Protein AF-A0A535IQA8-F1 (afdb_monomer)

Sequence (361 aa):
MSMAPAPKNTSTVLVVDDDAVTRIMLRRSLELYGYQVIEADDGEQCLAIVDHQRPDLIVLDCVMPRMDGFTVVSRLRAEDDTRSVPILMLTSLQDVGYKVRGFELGADDFLNKPIDRVELVARVRSLLRLKDYNDELQQKNILLRQALSRYVVEEVANEILAQKHPNLYLNGQSSRVTVLYANIRGFCRLFASHDAQMVIRMLNSIYEKLVPIIFEHRGTFDKYIGDAVTAFFGAPVHYPDDSTRAVQTAVAMQGAFSQLKKEQASLAALGLGIGIFTGDAVVGYIGSEQAMDYTVLGWPADAAKALEASADAGQILIDPTTQTALGDAVRVRAREPLQLDGAQTTLQPFEVLGIHSNGKN

Foldseek 3Di:
DDDDQDPQDAFEEEEEALDPVVQVVLCVLVVVNNYHYDYDNHLVRVVVCCVVDNGQAYEYEQDHPPDGVLNSLLVLCVDPSRVLRAYEYEDCDPDPVVVVSSVVSPHPYYAYPVGDSVVSNVVVVVSSVVSVVVVVVVVVVVVVLVVVVVAFPNVVSCVVVVPPDPPPFPAWDWWWKKKKKKAKPPLVVDPVPDDPVVSVVVLVVLCVQLVVLCVVLPWTWFDDDPRMTIIMFCPPHHDLCRLVSRVVSVVSSQVSLVVVVVVDVVCVPMFMFMFMEIDIWTFGWDDDPVDITGDTDDDRHQRRVQQRVPGDGSWYKYFPVSCVSCDPQWDWDWDPWDDGPPDPDTTTIITTPDGHPPDPD

Mean predicted aligned error: 11.33 Å

pLDDT: mean 86.61, std 14.4, range [31.62, 98.69]

Structure (mmCIF, N/CA/C/O backbone):
data_AF-A0A535IQA8-F1
#
_entry.id   AF-A0A535IQA8-F1
#
loop_
_atom_site.group_PDB
_atom_site.id
_atom_site.type_symbol
_atom_site.label_atom_id
_atom_site.label_alt_id
_atom_site.label_comp_id
_atom_site.label_asym_id
_atom_site.label_entity_id
_atom_site.label_seq_id
_atom_site.pdbx_PDB_ins_code
_atom_site.Cartn_x
_atom_site.Cartn_y
_atom_site.Cartn_z
_atom_site.occupancy
_atom_site.B_iso_or_equiv
_atom_site.auth_seq_id
_atom_site.auth_comp_id
_atom_site.auth_asym_id
_atom_site.auth_atom_id
_atom_site.pdbx_PDB_model_num
ATOM 1 N N . MET A 1 1 ? -17.332 28.611 44.495 1.00 34.00 1 MET A N 1
ATOM 2 C CA . MET A 1 1 ? -16.367 28.267 43.428 1.00 34.00 1 MET A CA 1
ATOM 3 C C . MET A 1 1 ? -17.172 27.735 42.258 1.00 34.00 1 MET A C 1
ATOM 5 O O . MET A 1 1 ? -17.783 26.686 42.391 1.00 34.00 1 MET A O 1
ATOM 9 N N . SER A 1 2 ? -17.297 28.528 41.193 1.00 35.59 2 SER A N 1
ATOM 10 C CA . SER A 1 2 ? -18.103 28.188 40.016 1.00 35.59 2 SER A CA 1
ATOM 11 C C . SER A 1 2 ? -17.289 27.257 39.118 1.00 35.59 2 SER A C 1
ATOM 13 O O . SER A 1 2 ? -16.218 27.650 38.658 1.00 35.59 2 SER A O 1
ATOM 15 N N . MET A 1 3 ? -17.745 26.017 38.929 1.00 34.94 3 MET A N 1
ATOM 16 C CA . MET A 1 3 ? -17.166 25.113 37.935 1.00 34.94 3 MET A CA 1
ATOM 17 C C . MET A 1 3 ? -17.538 25.632 36.544 1.00 34.94 3 MET A C 1
ATOM 19 O O . MET A 1 3 ? -18.716 25.820 36.248 1.00 34.94 3 MET A O 1
ATOM 23 N N . ALA A 1 4 ? -16.531 25.886 35.708 1.00 34.19 4 ALA A N 1
ATOM 24 C CA . ALA A 1 4 ? -16.728 26.224 34.304 1.00 34.19 4 ALA A CA 1
ATOM 25 C C . ALA A 1 4 ? -17.575 25.140 33.598 1.00 34.19 4 ALA A C 1
ATOM 27 O O . ALA A 1 4 ? -17.446 23.961 33.944 1.00 34.19 4 ALA A O 1
ATOM 28 N N . PRO A 1 5 ? -18.434 25.504 32.625 1.00 37.91 5 PRO A N 1
ATOM 29 C CA . PRO A 1 5 ? -19.240 24.528 31.901 1.00 37.91 5 PRO A CA 1
ATOM 30 C C . PRO A 1 5 ? -18.325 23.563 31.136 1.00 37.91 5 PRO A C 1
ATOM 32 O O . PRO A 1 5 ? -17.455 23.989 30.376 1.00 37.91 5 PRO A O 1
ATOM 35 N N . ALA A 1 6 ? -18.506 22.261 31.368 1.00 43.47 6 ALA A N 1
ATOM 36 C CA . ALA A 1 6 ? -17.806 21.210 30.638 1.00 43.47 6 ALA A CA 1
ATOM 37 C C . ALA A 1 6 ? -18.165 21.273 29.137 1.00 43.47 6 ALA A C 1
ATOM 39 O O . ALA A 1 6 ? -19.289 21.664 28.803 1.00 43.47 6 ALA A O 1
ATOM 40 N N . PRO A 1 7 ? -17.243 20.910 28.224 1.00 42.16 7 PRO A N 1
ATOM 41 C CA . PRO A 1 7 ? -17.548 20.829 26.796 1.00 42.16 7 PRO A CA 1
ATOM 42 C C . PRO A 1 7 ? -18.766 19.921 26.566 1.00 42.16 7 PRO A C 1
ATOM 44 O O . PRO A 1 7 ? -18.930 18.919 27.260 1.00 42.16 7 PRO A O 1
ATOM 47 N N . LYS A 1 8 ? -19.635 20.277 25.610 1.00 45.97 8 LYS A N 1
ATOM 48 C CA . LYS A 1 8 ? -20.764 19.431 25.190 1.00 45.97 8 LYS A CA 1
ATOM 49 C C . LYS A 1 8 ? -20.208 18.125 24.606 1.00 45.97 8 LYS A C 1
ATOM 51 O O . LYS A 1 8 ? -19.846 18.096 23.435 1.00 45.97 8 LYS A O 1
ATOM 56 N N . ASN A 1 9 ? -20.120 17.074 25.418 1.00 57.78 9 ASN A N 1
ATOM 57 C CA . ASN A 1 9 ? -19.764 15.729 24.969 1.00 57.78 9 ASN A CA 1
ATOM 58 C C . ASN A 1 9 ? -20.916 15.168 24.129 1.00 57.78 9 ASN A C 1
ATOM 60 O O . ASN A 1 9 ? -21.927 14.767 24.682 1.00 57.78 9 ASN A O 1
ATOM 64 N N . THR A 1 10 ? -20.783 15.127 22.805 1.00 75.75 10 THR A N 1
ATOM 65 C CA . THR A 1 10 ? -21.797 14.541 21.906 1.00 75.75 10 THR A CA 1
ATOM 66 C C . THR A 1 10 ? -21.750 13.012 21.847 1.00 75.75 10 THR A C 1
ATOM 68 O O . THR A 1 10 ? -22.473 12.428 21.046 1.00 75.75 10 THR A O 1
ATOM 71 N N . SER A 1 11 ? -20.902 12.368 22.655 1.00 92.12 11 SER A N 1
ATOM 72 C CA . SER A 1 11 ? -20.753 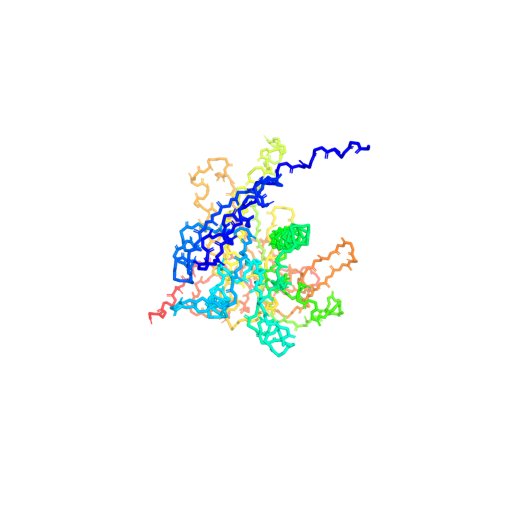10.913 22.670 1.00 92.12 11 SER A CA 1
ATOM 73 C C . SER A 1 11 ? -22.049 10.222 23.087 1.00 92.12 11 SER A C 1
ATOM 75 O O . SER A 1 11 ? -22.738 10.664 24.016 1.00 92.12 11 SER A O 1
ATOM 77 N N . THR A 1 12 ? -22.354 9.123 22.407 1.00 96.19 12 THR A N 1
ATOM 78 C CA . THR A 1 12 ? -23.550 8.313 22.634 1.00 96.19 12 THR A CA 1
ATOM 79 C C . THR A 1 12 ? -23.226 7.148 23.562 1.00 96.19 12 THR A C 1
ATOM 81 O O . THR A 1 12 ? -22.375 6.321 23.250 1.00 96.19 12 THR A O 1
ATOM 84 N N . VAL A 1 13 ? -23.913 7.060 24.697 1.00 97.69 13 VAL A N 1
ATOM 85 C CA . VAL A 1 13 ? -23.768 5.979 25.675 1.00 97.69 13 VAL A CA 1
ATOM 86 C C . VAL A 1 13 ? -25.008 5.091 25.634 1.00 97.69 13 VAL A C 1
ATOM 88 O O . VAL A 1 13 ? -26.122 5.568 25.843 1.00 97.69 13 VAL A O 1
ATOM 91 N N . LEU A 1 14 ? -24.824 3.795 25.392 1.00 98.31 14 LEU A N 1
ATOM 92 C CA . LEU A 1 14 ? -25.896 2.807 25.498 1.00 98.31 14 LEU A CA 1
ATOM 93 C C . LEU A 1 14 ? -25.956 2.282 26.934 1.00 98.31 14 LEU A C 1
ATOM 95 O O . LEU A 1 14 ? -24.984 1.717 27.425 1.00 98.31 14 LEU A O 1
ATOM 99 N N . VAL A 1 15 ? -27.083 2.476 27.609 1.00 98.25 15 VAL A N 1
ATOM 100 C CA . VAL A 1 15 ? -27.346 1.970 28.960 1.00 98.25 15 VAL A CA 1
ATOM 101 C C . VAL A 1 15 ? -28.229 0.732 28.869 1.00 98.25 15 VAL A C 1
ATOM 103 O O . VAL A 1 15 ? -29.322 0.794 28.310 1.00 98.25 15 VAL A O 1
ATOM 106 N N . VAL A 1 16 ? -27.772 -0.370 29.455 1.00 97.81 16 VAL A N 1
ATOM 107 C CA . VAL A 1 16 ? -28.426 -1.679 29.399 1.00 97.81 16 VAL A CA 1
ATOM 108 C C . VAL A 1 16 ? -28.576 -2.227 30.813 1.00 97.81 16 VAL A C 1
ATOM 110 O O . VAL A 1 16 ? -27.581 -2.487 31.485 1.00 97.81 16 VAL A O 1
ATOM 113 N N . ASP A 1 17 ? -29.811 -2.365 31.276 1.00 96.19 17 ASP A N 1
ATOM 114 C CA . ASP A 1 17 ? -30.163 -2.898 32.600 1.00 96.19 17 ASP A CA 1
ATOM 115 C C . ASP A 1 17 ? -31.644 -3.300 32.537 1.00 96.19 17 ASP A C 1
ATOM 117 O O . ASP A 1 17 ? -32.403 -2.595 31.878 1.00 96.19 17 ASP A O 1
ATOM 121 N N . ASP A 1 18 ? -32.097 -4.385 33.163 1.00 95.31 18 ASP A N 1
ATOM 122 C CA . ASP A 1 18 ? -33.507 -4.802 33.097 1.00 95.31 18 ASP A CA 1
ATOM 123 C C . ASP A 1 18 ? -34.414 -3.988 34.035 1.00 95.31 18 ASP A C 1
ATOM 125 O O . ASP A 1 18 ? -35.606 -3.796 33.753 1.00 95.31 18 ASP A O 1
ATOM 129 N N . ASP A 1 19 ? -33.844 -3.374 35.074 1.00 95.50 19 ASP A N 1
ATOM 130 C CA . ASP A 1 19 ? -34.555 -2.507 36.005 1.00 95.50 19 ASP A CA 1
ATOM 131 C C . ASP A 1 19 ? -34.731 -1.081 35.449 1.00 95.50 19 ASP A C 1
ATOM 133 O O . ASP A 1 19 ? -33.802 -0.274 35.328 1.00 95.50 19 ASP A O 1
ATOM 137 N N . ALA A 1 20 ? -35.985 -0.720 35.164 1.00 95.69 20 ALA A N 1
ATOM 138 C CA . ALA A 1 20 ? -36.330 0.586 34.601 1.00 95.69 20 ALA A CA 1
ATOM 139 C C . ALA A 1 20 ? -35.924 1.764 35.507 1.00 95.69 20 ALA A C 1
ATOM 141 O O . ALA A 1 20 ? -35.602 2.845 35.008 1.00 95.69 20 ALA A O 1
ATOM 142 N N . VAL A 1 21 ? -35.928 1.580 36.833 1.00 95.19 21 VAL A 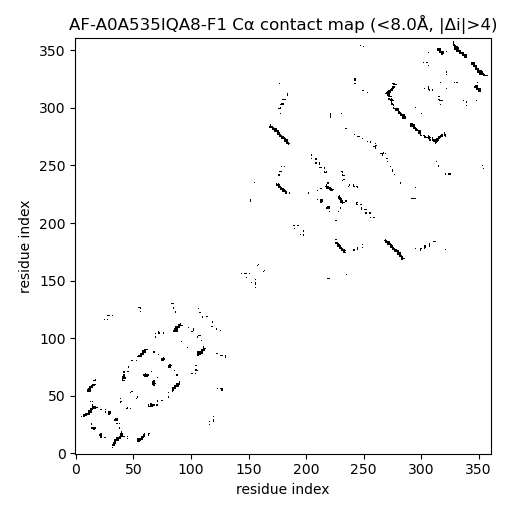N 1
ATOM 143 C CA . VAL A 1 21 ? -35.535 2.634 37.782 1.00 95.19 21 VAL A CA 1
ATOM 144 C C . VAL A 1 21 ? -34.037 2.915 37.670 1.00 95.19 21 VAL A C 1
ATOM 146 O O . VAL A 1 21 ? -33.632 4.083 37.606 1.00 95.19 21 VAL A O 1
ATOM 149 N N . THR A 1 22 ? -33.223 1.864 37.584 1.00 93.75 22 THR A N 1
ATOM 150 C CA . THR A 1 22 ? -31.776 1.950 37.378 1.00 93.75 22 THR A CA 1
ATOM 151 C C . THR A 1 22 ? -31.447 2.593 36.035 1.00 93.75 22 THR A C 1
ATOM 153 O O . THR A 1 22 ? -30.684 3.564 36.024 1.00 93.75 22 THR A O 1
ATOM 156 N N . ARG A 1 23 ? -32.091 2.179 34.931 1.00 96.38 23 ARG A N 1
ATOM 157 C CA . ARG A 1 23 ? -31.920 2.830 33.614 1.00 96.38 23 ARG A CA 1
ATOM 158 C C . ARG A 1 23 ? -32.210 4.331 33.658 1.00 96.38 23 ARG A C 1
ATOM 160 O O . ARG A 1 23 ? -31.354 5.129 33.283 1.00 96.38 23 ARG A O 1
ATOM 167 N N . ILE A 1 24 ? -33.348 4.737 34.235 1.00 96.38 24 ILE A N 1
ATOM 168 C CA . ILE A 1 24 ? -33.719 6.158 34.368 1.00 96.38 24 ILE A CA 1
ATOM 169 C C . ILE A 1 24 ? -32.678 6.936 35.188 1.00 96.38 24 ILE A C 1
ATOM 171 O O . ILE A 1 24 ? -32.367 8.088 34.869 1.00 96.38 24 ILE A O 1
ATOM 175 N N . MET A 1 25 ? -32.154 6.339 36.261 1.00 95.44 25 MET A N 1
ATOM 176 C CA . MET A 1 25 ? -31.132 6.959 37.105 1.00 95.44 25 MET A CA 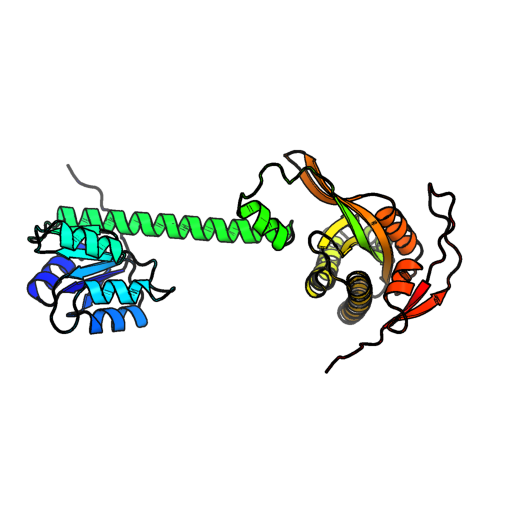1
ATOM 177 C C . MET A 1 25 ? -29.808 7.137 36.351 1.00 95.44 25 MET A C 1
ATOM 179 O O . MET A 1 25 ? -29.248 8.238 36.374 1.00 95.44 25 MET A O 1
ATOM 183 N N . LEU A 1 26 ? -29.338 6.093 35.663 1.00 96.88 26 LEU A N 1
ATOM 184 C CA . LEU A 1 26 ? -28.129 6.113 34.837 1.00 96.88 26 LEU A CA 1
ATOM 185 C C . LEU A 1 26 ? -28.248 7.146 33.717 1.00 96.88 26 LEU A C 1
ATOM 187 O O . LEU A 1 26 ? -27.402 8.035 33.614 1.00 96.88 26 LEU A O 1
ATOM 191 N N . ARG A 1 27 ? -29.346 7.100 32.953 1.00 97.12 27 ARG A N 1
ATOM 192 C CA . ARG A 1 27 ? -29.632 8.044 31.872 1.00 97.12 27 ARG A CA 1
ATOM 193 C C . ARG A 1 27 ? -29.585 9.484 32.355 1.00 97.12 27 ARG A C 1
ATOM 195 O O . ARG A 1 27 ? -28.803 10.272 31.834 1.00 97.12 27 ARG A O 1
ATOM 202 N N . ARG A 1 28 ? -30.354 9.827 33.396 1.00 95.62 28 ARG A N 1
ATOM 203 C CA . ARG A 1 28 ? -30.360 11.195 33.950 1.00 95.62 28 ARG A CA 1
ATOM 204 C C . ARG A 1 28 ? -28.973 11.622 34.421 1.00 95.62 28 ARG A C 1
ATOM 206 O O . ARG A 1 28 ? -28.604 12.779 34.252 1.00 95.62 28 ARG A O 1
ATOM 213 N N . SER A 1 29 ? -28.216 10.707 35.026 1.00 94.25 29 SER A N 1
ATOM 214 C CA . SER A 1 29 ? -26.867 11.002 35.511 1.00 94.25 29 SER A CA 1
ATOM 215 C C . SER A 1 29 ? -25.908 11.306 34.365 1.00 94.25 29 SER A C 1
ATOM 217 O O . SER A 1 29 ? -25.100 12.212 34.503 1.00 94.25 29 SER A O 1
ATOM 219 N N . LEU A 1 30 ? -26.013 10.604 33.237 1.00 95.75 30 LEU A N 1
ATOM 220 C CA . LEU A 1 30 ? -25.164 10.811 32.063 1.00 95.75 30 LEU A CA 1
ATOM 221 C C . LEU A 1 30 ? -25.595 12.039 31.241 1.00 95.75 30 LEU A C 1
ATOM 223 O O . LEU A 1 30 ? -24.752 12.868 30.898 1.00 95.75 30 LEU A O 1
ATOM 227 N N . GLU A 1 31 ? -26.897 12.221 31.004 1.00 95.19 31 GLU A N 1
ATOM 228 C CA . GLU A 1 31 ? -27.453 13.378 30.281 1.00 95.19 31 GLU A CA 1
ATOM 229 C C . GLU A 1 31 ? -27.084 14.713 30.951 1.00 95.19 31 GLU A C 1
ATOM 231 O O . GLU A 1 31 ? -26.788 15.693 30.268 1.00 95.19 31 GLU A O 1
ATOM 236 N N . LEU A 1 32 ? -27.028 14.759 32.291 1.00 92.75 32 LEU A N 1
ATOM 237 C CA . LEU A 1 32 ? -26.591 15.946 33.043 1.00 92.75 32 LEU A CA 1
ATOM 238 C C . LEU A 1 32 ? -25.153 16.382 32.717 1.00 92.75 32 LEU A C 1
ATOM 240 O O . LEU A 1 32 ? -24.822 17.555 32.884 1.00 92.75 32 LEU A O 1
ATOM 244 N N . TYR A 1 33 ? -24.309 15.462 32.247 1.00 90.69 33 TYR A N 1
ATOM 245 C CA . TYR A 1 33 ? -22.939 15.740 31.804 1.00 90.69 33 TYR A CA 1
ATOM 246 C C . TYR A 1 33 ? -22.816 15.856 30.277 1.00 90.69 33 TYR A C 1
ATOM 248 O O . TYR A 1 33 ? -21.704 15.940 29.758 1.00 90.69 33 TYR A O 1
ATOM 256 N N . GLY A 1 34 ? -23.947 15.919 29.569 1.00 91.50 34 GLY A N 1
ATOM 257 C CA . GLY A 1 34 ? -24.026 16.237 28.146 1.00 91.50 34 GLY A CA 1
ATOM 258 C C . GLY A 1 34 ? -24.069 15.038 27.204 1.00 91.50 34 GLY A C 1
ATOM 259 O O . GLY A 1 34 ? -24.282 15.265 26.019 1.00 91.50 34 GLY A O 1
ATOM 260 N N . TYR A 1 35 ? -23.918 13.808 27.705 1.00 95.25 35 TYR A N 1
ATOM 261 C CA . TYR A 1 35 ? -23.946 12.601 26.876 1.00 95.25 35 TYR A CA 1
ATOM 262 C C . TYR A 1 35 ? -25.326 12.365 26.253 1.00 95.25 35 TYR A C 1
ATOM 264 O O . TYR A 1 35 ? -26.354 12.593 26.896 1.00 95.25 35 TYR A O 1
ATOM 272 N N . GLN A 1 36 ? -25.347 11.845 25.024 1.00 96.06 36 GLN A N 1
ATOM 273 C CA . GLN A 1 36 ? -26.559 11.265 24.446 1.00 96.06 36 GLN A CA 1
ATOM 274 C C . GLN A 1 36 ? -26.724 9.852 24.996 1.00 96.06 36 GLN A C 1
ATOM 276 O O . GLN A 1 36 ? -25.749 9.110 25.057 1.00 96.06 36 GLN A O 1
ATOM 281 N N . VAL A 1 37 ? -27.930 9.478 25.416 1.00 96.69 37 VAL A N 1
ATOM 282 C CA . VAL A 1 37 ? -28.170 8.161 26.013 1.00 96.69 37 VAL A CA 1
ATOM 283 C C . VAL A 1 37 ? -29.210 7.403 25.208 1.00 96.69 37 VAL A C 1
ATOM 285 O O . VAL A 1 37 ? -30.287 7.926 24.923 1.00 96.69 37 VAL A O 1
ATOM 288 N N . ILE A 1 38 ? -28.879 6.161 24.879 1.00 97.12 38 ILE A N 1
ATOM 289 C CA . ILE A 1 38 ? -29.806 5.165 24.343 1.00 97.12 38 ILE A CA 1
ATOM 290 C C . ILE A 1 38 ? -30.019 4.127 25.444 1.00 97.12 38 ILE A C 1
ATOM 292 O O . ILE A 1 38 ? -29.099 3.845 26.208 1.00 97.12 38 ILE A O 1
ATOM 296 N N . GLU A 1 39 ? -31.223 3.580 25.559 1.00 97.81 39 GLU A N 1
ATOM 297 C CA . GLU A 1 39 ? -31.568 2.598 26.589 1.00 97.81 39 GLU A CA 1
ATOM 298 C C . GLU A 1 39 ? -31.934 1.256 25.943 1.00 97.81 39 GLU A C 1
ATOM 300 O O . GLU A 1 39 ? -32.619 1.225 24.919 1.00 97.81 39 GLU A O 1
ATOM 305 N N . ALA A 1 40 ? -31.514 0.159 26.571 1.00 97.06 40 ALA A N 1
ATOM 306 C CA . ALA A 1 40 ? -31.965 -1.198 26.286 1.00 97.06 40 ALA A CA 1
ATOM 307 C C . ALA A 1 40 ? -32.363 -1.895 27.593 1.00 97.06 40 ALA A C 1
ATOM 309 O O . ALA A 1 40 ? -31.724 -1.681 28.623 1.00 97.06 40 ALA A O 1
ATOM 310 N N . ASP A 1 41 ? -33.417 -2.705 27.571 1.00 95.81 41 ASP A N 1
ATOM 311 C CA . ASP A 1 41 ? -33.920 -3.424 28.744 1.00 95.81 41 ASP A CA 1
ATOM 312 C C . ASP A 1 41 ? -33.362 -4.846 28.898 1.00 95.81 41 ASP A C 1
ATOM 314 O O . ASP A 1 41 ? -33.602 -5.485 29.918 1.00 95.81 41 ASP A O 1
ATOM 318 N N . ASP A 1 42 ? -32.593 -5.333 27.923 1.00 95.81 42 ASP A N 1
ATOM 319 C CA . ASP A 1 42 ? -31.878 -6.602 28.002 1.00 95.81 42 ASP A CA 1
ATOM 320 C C . ASP A 1 42 ? -30.705 -6.694 27.006 1.00 95.81 42 ASP A C 1
ATOM 322 O O . ASP A 1 42 ? -30.408 -5.770 26.237 1.00 95.81 42 ASP A O 1
ATOM 326 N N . GLY A 1 43 ? -30.037 -7.852 27.004 1.00 94.88 43 GLY A N 1
ATOM 327 C CA . GLY A 1 43 ? -28.946 -8.145 26.081 1.00 94.88 43 GLY A CA 1
ATOM 328 C C . GLY A 1 43 ? -29.347 -8.324 24.609 1.00 94.88 43 GLY A C 1
ATOM 329 O O . GLY A 1 43 ? -28.546 -8.001 23.734 1.00 94.88 43 GLY A O 1
ATOM 330 N N . GLU A 1 44 ? -30.556 -8.798 24.297 1.00 96.06 44 GLU A N 1
ATOM 331 C CA . GLU A 1 44 ? -31.006 -8.982 22.906 1.00 96.06 44 GLU A CA 1
ATOM 332 C C . GLU A 1 44 ? -31.268 -7.634 22.228 1.00 96.06 44 GLU A C 1
ATOM 334 O O . GLU A 1 44 ? -30.795 -7.387 21.117 1.00 96.06 44 GLU A O 1
ATOM 339 N N . GLN A 1 45 ? -31.957 -6.732 22.92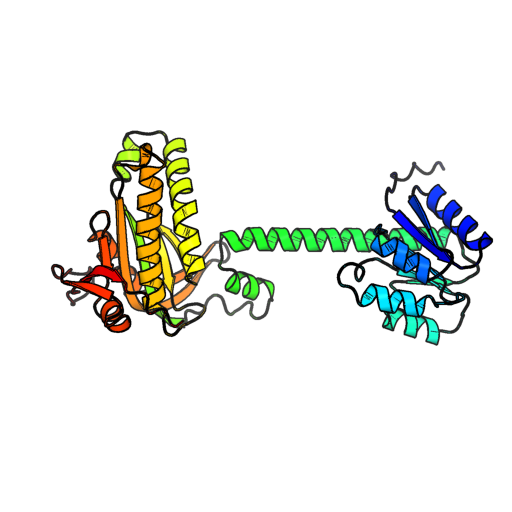5 1.00 96.06 45 GLN A N 1
ATOM 340 C CA . GLN A 1 45 ? -32.199 -5.365 22.500 1.00 96.06 45 GLN A CA 1
ATOM 341 C C . GLN A 1 45 ? -30.893 -4.571 22.424 1.00 96.06 45 GLN A C 1
ATOM 343 O O . GLN A 1 45 ? -30.721 -3.796 21.486 1.00 96.06 45 GLN A O 1
ATOM 348 N N . CYS A 1 46 ? -29.960 -4.780 23.362 1.00 96.56 46 CYS A N 1
ATOM 349 C CA . CYS A 1 46 ? -28.626 -4.182 23.297 1.00 96.56 46 CYS A CA 1
ATOM 350 C C . CYS A 1 46 ? -27.930 -4.512 21.970 1.00 96.56 46 CYS A C 1
ATOM 352 O O . CYS A 1 46 ? -27.538 -3.601 21.242 1.00 96.56 46 CYS A O 1
ATOM 354 N N . LEU A 1 47 ? -27.837 -5.799 21.622 1.00 95.69 47 LEU A N 1
ATOM 355 C CA . LEU A 1 47 ? -27.206 -6.235 20.373 1.00 95.69 47 LEU A CA 1
ATOM 356 C C . LEU A 1 47 ? -27.949 -5.691 19.147 1.00 95.69 47 LEU A C 1
ATOM 358 O O . LEU A 1 47 ? -27.320 -5.141 18.248 1.00 95.69 47 LEU A O 1
ATOM 362 N N . ALA A 1 48 ? -29.285 -5.742 19.154 1.00 95.44 48 ALA A N 1
ATOM 363 C CA . ALA A 1 48 ? -30.092 -5.193 18.068 1.00 95.44 48 ALA A CA 1
ATOM 364 C C . ALA A 1 48 ? -29.864 -3.684 17.867 1.00 95.44 48 ALA A C 1
ATOM 366 O O . ALA A 1 48 ? -29.842 -3.215 16.731 1.00 95.44 48 ALA A O 1
ATOM 367 N N . ILE A 1 49 ? -29.685 -2.912 18.943 1.00 95.69 49 ILE A N 1
ATOM 368 C CA . ILE A 1 49 ? -29.364 -1.482 18.855 1.00 95.69 49 ILE A CA 1
ATOM 369 C C . ILE A 1 49 ? -27.967 -1.282 18.276 1.00 95.69 49 ILE A C 1
ATOM 371 O O . ILE A 1 49 ? -27.825 -0.483 17.354 1.00 95.69 49 ILE A O 1
ATOM 375 N N . VAL A 1 50 ? -26.960 -2.004 18.777 1.00 95.25 50 VAL A N 1
ATOM 376 C CA . VAL A 1 50 ? -25.568 -1.869 18.320 1.00 95.25 50 VAL A CA 1
ATOM 377 C C . VAL A 1 50 ? -25.431 -2.166 16.821 1.00 95.25 50 VAL A C 1
ATOM 379 O O . VAL A 1 50 ? -24.685 -1.463 16.136 1.00 95.25 50 VAL A O 1
ATOM 382 N N . ASP A 1 51 ? -26.205 -3.121 16.297 1.00 91.75 51 ASP A N 1
ATOM 383 C CA . ASP A 1 51 ? -26.243 -3.449 14.865 1.00 91.75 51 ASP A CA 1
ATOM 384 C C . ASP A 1 51 ? -26.748 -2.287 13.988 1.00 91.75 51 ASP A C 1
ATOM 386 O O . ASP A 1 51 ? -26.326 -2.142 12.840 1.00 91.75 51 ASP A O 1
ATOM 390 N N . HIS A 1 52 ? -27.642 -1.439 14.509 1.00 89.88 52 HIS A N 1
ATOM 391 C CA . HIS A 1 52 ? -28.234 -0.323 13.757 1.00 89.88 52 HIS A CA 1
ATOM 392 C C . HIS A 1 52 ? -27.548 1.019 14.031 1.00 89.88 52 HIS A C 1
ATOM 394 O O . HIS A 1 52 ? -27.471 1.877 13.149 1.00 89.88 52 HIS A O 1
ATOM 400 N N . GLN A 1 53 ? -27.077 1.226 15.257 1.00 88.81 53 GLN A N 1
ATOM 401 C CA . GLN A 1 53 ? -26.463 2.461 15.716 1.00 88.81 53 GLN A CA 1
ATOM 402 C C . GLN A 1 53 ? -25.323 2.137 16.677 1.00 88.81 53 GLN A C 1
ATOM 404 O O . GLN A 1 53 ? -25.547 1.634 17.776 1.00 88.81 53 GLN A O 1
ATOM 409 N N . ARG A 1 54 ? -24.095 2.500 16.296 1.00 88.62 54 ARG A N 1
ATOM 410 C CA . ARG A 1 54 ? -22.921 2.261 17.140 1.00 88.62 54 ARG A CA 1
ATOM 411 C C . ARG A 1 54 ? -22.845 3.288 18.275 1.00 88.62 54 ARG A C 1
ATOM 413 O O . ARG A 1 54 ? -22.724 4.480 17.983 1.00 88.62 54 ARG A O 1
ATOM 420 N N . PRO A 1 55 ? -22.896 2.861 19.548 1.00 95.06 55 PRO A N 1
ATOM 421 C CA . PRO A 1 55 ? -22.599 3.741 20.666 1.00 95.06 55 PRO A CA 1
ATOM 422 C C . PRO A 1 55 ? -21.083 3.935 20.816 1.00 95.06 55 PRO A C 1
ATOM 424 O O . PRO A 1 55 ? -20.282 3.094 20.411 1.00 95.06 55 PRO A O 1
ATOM 427 N N . ASP A 1 56 ? -20.689 5.029 21.460 1.00 95.56 56 ASP A N 1
ATOM 428 C CA . ASP A 1 56 ? -19.296 5.300 21.824 1.00 95.56 56 ASP A CA 1
ATOM 429 C C . ASP A 1 56 ? -18.866 4.560 23.095 1.00 95.56 56 ASP A C 1
ATOM 431 O O . ASP A 1 56 ? -17.672 4.399 23.330 1.00 95.56 56 ASP A O 1
ATOM 435 N N . LEU A 1 57 ? -19.823 4.141 23.929 1.00 97.50 57 LEU A N 1
ATOM 436 C CA . LEU A 1 57 ? -19.604 3.349 25.139 1.00 97.50 57 LEU A CA 1
ATOM 437 C C . LEU A 1 57 ? -20.890 2.613 25.526 1.00 97.50 57 LEU A C 1
ATOM 439 O O . LEU A 1 57 ? -21.989 3.144 25.355 1.00 97.50 57 LEU A O 1
ATOM 443 N N . ILE A 1 58 ? -20.756 1.421 26.104 1.00 98.31 58 ILE A N 1
ATOM 444 C CA . ILE A 1 58 ? -21.875 0.646 26.646 1.00 98.31 58 ILE A CA 1
ATOM 445 C C . ILE A 1 58 ? -21.724 0.546 28.167 1.00 98.31 58 ILE A C 1
ATOM 447 O O . ILE A 1 58 ? -20.681 0.136 28.668 1.00 98.31 58 ILE A O 1
ATOM 451 N N . VAL A 1 59 ? -22.763 0.926 28.906 1.00 98.12 59 VAL A N 1
ATOM 452 C CA . VAL A 1 59 ? -22.912 0.656 30.340 1.00 98.12 59 VAL A CA 1
ATOM 453 C C . VAL A 1 59 ? -23.883 -0.510 30.479 1.00 98.12 59 VAL A C 1
ATOM 455 O O . VAL A 1 59 ? -25.039 -0.376 30.092 1.00 98.12 59 VAL A O 1
ATOM 458 N N . LEU A 1 60 ? -23.423 -1.643 31.002 1.00 97.12 60 LEU A N 1
ATOM 459 C CA . LEU A 1 60 ? -24.117 -2.926 30.875 1.00 97.12 60 LEU A CA 1
ATOM 460 C C . LEU A 1 60 ? -24.254 -3.635 32.218 1.00 97.12 60 LEU A C 1
ATOM 462 O O . LEU A 1 60 ? -23.251 -3.884 32.882 1.00 97.12 60 LEU A O 1
ATOM 466 N N . ASP A 1 61 ? -25.467 -4.007 32.611 1.00 94.81 61 ASP A N 1
ATOM 467 C CA . ASP A 1 61 ? -25.664 -4.842 33.791 1.00 94.81 61 ASP A CA 1
ATOM 468 C C . ASP A 1 61 ? -25.137 -6.266 33.587 1.00 94.81 61 ASP A C 1
ATOM 470 O O . ASP A 1 61 ? -25.334 -6.897 32.547 1.00 94.81 61 ASP A O 1
ATOM 474 N N . CYS A 1 62 ? -24.460 -6.793 34.607 1.00 90.44 62 CYS A N 1
ATOM 475 C CA . CYS A 1 62 ? -23.946 -8.157 34.600 1.00 90.44 62 CYS A CA 1
ATOM 476 C C . CYS A 1 62 ? -25.076 -9.191 34.575 1.00 90.44 62 CYS A C 1
ATOM 478 O O . CYS A 1 62 ? -24.940 -10.226 33.923 1.00 90.44 62 CYS A O 1
ATOM 480 N N . VAL A 1 63 ? -26.150 -8.949 35.330 1.00 88.44 63 VAL A N 1
ATOM 481 C CA . VAL A 1 63 ? -27.203 -9.936 35.594 1.00 88.44 63 VAL A CA 1
ATOM 482 C C . VAL A 1 63 ? -28.515 -9.412 35.043 1.00 88.44 63 VAL A C 1
ATOM 484 O O . VAL A 1 63 ? -29.104 -8.523 35.633 1.00 88.44 63 VAL A O 1
ATOM 487 N N . MET A 1 64 ? -28.981 -10.001 33.946 1.00 91.19 64 MET A N 1
ATOM 488 C CA . MET A 1 64 ? -30.257 -9.653 33.321 1.00 91.19 64 MET A CA 1
ATOM 489 C C . MET A 1 64 ? -31.014 -10.928 32.913 1.00 91.19 64 MET A C 1
ATOM 491 O O . MET A 1 64 ? -30.384 -11.962 32.655 1.00 91.19 64 MET A O 1
ATOM 495 N N . PRO A 1 65 ? -32.357 -10.893 32.834 1.00 83.75 65 PRO A N 1
ATOM 496 C CA . PRO A 1 65 ? -33.159 -11.968 32.259 1.00 83.75 65 PRO A CA 1
ATOM 497 C C . PRO A 1 65 ? -32.839 -12.195 30.776 1.00 83.75 65 PRO A C 1
ATOM 499 O O . PRO A 1 65 ? -32.406 -11.284 30.077 1.00 83.75 65 PRO A O 1
ATOM 502 N N . ARG A 1 66 ? -33.139 -13.402 30.274 1.00 87.94 66 ARG A N 1
ATOM 503 C CA . ARG A 1 66 ? -32.925 -13.860 28.880 1.00 87.94 66 ARG A CA 1
ATOM 504 C C . ARG A 1 66 ? -31.453 -13.975 28.466 1.00 87.94 66 ARG A C 1
ATOM 506 O O . ARG A 1 66 ? -31.026 -15.068 28.103 1.00 87.94 66 ARG A O 1
ATOM 513 N N . MET A 1 67 ? -30.687 -12.891 28.554 1.00 91.06 67 MET A N 1
ATOM 514 C CA . MET A 1 67 ? -29.271 -12.835 28.194 1.00 91.06 67 MET A CA 1
ATOM 515 C C . MET A 1 67 ? -28.496 -12.002 29.213 1.00 91.06 67 MET A C 1
ATOM 517 O O . MET A 1 67 ? -28.774 -10.819 29.387 1.00 91.06 67 MET A O 1
ATOM 521 N N . ASP A 1 68 ? -27.503 -12.620 29.854 1.00 90.81 68 ASP A N 1
ATOM 522 C CA . ASP A 1 68 ? -26.635 -11.929 30.806 1.00 90.81 68 ASP A CA 1
ATOM 523 C C . ASP A 1 68 ? -25.615 -11.009 30.111 1.00 90.81 68 ASP A C 1
ATOM 525 O O . ASP A 1 68 ? -25.284 -11.171 28.929 1.00 90.81 68 ASP A O 1
ATOM 529 N N . GLY A 1 69 ? -25.089 -10.035 30.858 1.00 91.19 69 GLY A N 1
ATOM 530 C CA . GLY A 1 69 ? -24.136 -9.067 30.317 1.00 91.19 69 GLY A CA 1
ATOM 531 C C . GLY A 1 69 ? -22.839 -9.716 29.829 1.00 91.19 69 GLY A C 1
ATOM 532 O O . GLY A 1 69 ? -22.265 -9.284 28.836 1.00 91.19 69 GLY A O 1
ATOM 533 N N . PHE A 1 70 ? -22.391 -10.809 30.453 1.00 92.44 70 PHE A N 1
ATOM 534 C CA . PHE A 1 70 ? -21.185 -11.529 30.022 1.00 92.44 70 PHE A CA 1
ATOM 535 C C . PHE A 1 70 ? -21.332 -12.129 28.614 1.00 92.44 70 PHE A C 1
ATOM 537 O O . PHE A 1 70 ? -20.388 -12.106 27.816 1.00 92.44 70 PHE A O 1
ATOM 544 N N . THR A 1 71 ? -22.521 -12.634 28.287 1.00 94.56 71 THR A N 1
ATOM 545 C CA . THR A 1 71 ? -22.864 -13.150 26.959 1.00 94.56 71 THR A CA 1
ATOM 546 C C . THR A 1 71 ? -22.877 -12.026 25.926 1.00 94.56 71 THR A C 1
ATOM 548 O O . THR A 1 71 ? -22.345 -12.205 24.829 1.00 94.56 71 THR A O 1
ATOM 551 N N . VAL A 1 72 ? -23.411 -10.854 26.285 1.00 95.75 72 VAL A N 1
ATOM 552 C CA . VAL A 1 72 ? -23.384 -9.653 25.433 1.00 95.75 72 VAL A CA 1
ATOM 553 C C . VAL A 1 72 ? -21.944 -9.224 25.141 1.00 95.75 72 VAL A C 1
ATOM 555 O O . VAL A 1 72 ? -21.597 -9.068 23.973 1.00 95.75 72 VAL A O 1
ATOM 558 N N . VAL A 1 73 ? -21.082 -9.113 26.164 1.00 95.69 73 VAL A N 1
ATOM 559 C CA . VAL A 1 73 ? -19.653 -8.783 25.979 1.00 95.69 73 VAL A CA 1
ATOM 560 C C . VAL A 1 73 ? -18.995 -9.761 25.011 1.00 95.69 73 VAL A C 1
ATOM 562 O O . VAL A 1 73 ? -18.353 -9.343 24.051 1.00 95.69 73 VAL A O 1
ATOM 565 N N . SER A 1 74 ? -19.204 -11.062 25.220 1.00 95.00 74 SER A N 1
ATOM 566 C CA . SER A 1 74 ? -18.603 -12.103 24.380 1.00 95.00 74 SER A CA 1
ATOM 567 C C . SER A 1 74 ? -18.997 -11.960 22.907 1.00 95.00 74 SER A C 1
ATOM 569 O O . SER A 1 74 ? -18.150 -12.107 22.029 1.00 95.00 74 SER A O 1
ATOM 571 N N . ARG A 1 75 ? -20.268 -11.639 22.625 1.00 95.00 75 ARG A N 1
ATOM 572 C CA . ARG A 1 75 ? -20.758 -11.422 21.255 1.00 95.00 75 ARG A CA 1
ATOM 573 C C . ARG A 1 75 ? -20.192 -10.146 20.641 1.00 95.00 75 ARG A C 1
ATOM 575 O O . ARG A 1 75 ? -19.680 -10.193 19.531 1.00 95.00 75 ARG A O 1
ATOM 582 N N . LEU A 1 76 ? -20.190 -9.038 21.382 1.00 95.12 76 LEU A N 1
ATOM 583 C CA . LEU A 1 76 ? -19.638 -7.768 20.900 1.00 95.12 76 LEU A CA 1
ATOM 584 C C . LEU A 1 76 ? -18.127 -7.834 20.638 1.00 95.12 76 LEU A C 1
ATOM 586 O O . LEU A 1 76 ? -17.616 -7.104 19.793 1.00 95.12 76 LEU A O 1
ATOM 590 N N . ARG A 1 77 ? -17.391 -8.689 21.352 1.00 94.31 77 ARG A N 1
ATOM 591 C CA . ARG A 1 77 ? -15.952 -8.897 21.124 1.00 94.31 77 ARG A CA 1
ATOM 592 C C . ARG A 1 77 ? -15.643 -9.859 19.976 1.00 94.31 77 ARG A C 1
ATOM 594 O O . ARG A 1 77 ? -14.509 -9.840 19.501 1.00 94.31 77 ARG A O 1
ATOM 601 N N . ALA A 1 78 ? -16.611 -10.667 19.543 1.00 93.31 78 ALA A N 1
ATOM 602 C CA . ALA A 1 78 ? -16.459 -11.591 18.419 1.00 93.31 78 ALA A CA 1
ATOM 603 C C . ALA A 1 78 ? -16.569 -10.901 17.048 1.00 93.31 78 ALA A C 1
ATOM 605 O O . ALA A 1 78 ? -16.014 -11.411 16.080 1.00 93.31 78 ALA A O 1
ATOM 606 N N . GLU A 1 79 ? -17.230 -9.745 16.976 1.00 90.69 79 GLU A N 1
ATOM 607 C CA . GLU A 1 79 ? -17.395 -8.969 15.744 1.00 90.69 79 GLU A CA 1
ATOM 608 C C . GLU A 1 79 ? -16.339 -7.854 15.654 1.00 90.69 79 GLU A C 1
ATOM 610 O O . GLU A 1 79 ? -16.208 -7.033 16.569 1.00 90.69 79 GLU A O 1
ATOM 615 N N . ASP A 1 80 ? -15.601 -7.783 14.539 1.00 86.19 80 ASP A N 1
ATOM 616 C CA . ASP A 1 80 ? -14.518 -6.798 14.328 1.00 86.19 80 ASP A CA 1
ATOM 617 C C . ASP A 1 80 ? -14.995 -5.350 14.512 1.00 86.19 80 ASP A C 1
ATOM 619 O O . ASP A 1 80 ? -14.281 -4.491 15.030 1.00 86.19 80 ASP A O 1
ATOM 623 N N . ASP A 1 81 ? -16.243 -5.108 14.130 1.00 85.31 81 ASP A N 1
ATOM 624 C CA . ASP A 1 81 ? -16.877 -3.802 14.095 1.00 85.31 81 ASP A CA 1
ATOM 625 C C . ASP A 1 81 ? -17.305 -3.257 15.467 1.00 85.31 81 ASP A C 1
ATOM 627 O O . ASP A 1 81 ? -17.447 -2.041 15.638 1.00 85.31 81 ASP A O 1
ATOM 631 N N . THR A 1 82 ? -17.504 -4.135 16.450 1.00 90.38 82 THR A N 1
ATOM 632 C CA . THR A 1 82 ? -17.947 -3.771 17.807 1.00 90.38 82 THR A CA 1
ATOM 633 C C . THR A 1 82 ? -16.899 -4.076 18.869 1.00 90.38 82 THR A C 1
ATOM 635 O O . THR A 1 82 ? -16.999 -3.602 20.004 1.00 90.38 82 THR A O 1
ATOM 638 N N . ARG A 1 83 ? -15.847 -4.821 18.509 1.00 90.69 83 ARG A N 1
ATOM 639 C CA . ARG A 1 83 ? -14.788 -5.241 19.428 1.00 90.69 83 ARG A CA 1
ATOM 640 C C . ARG A 1 83 ? -14.059 -4.076 20.100 1.00 90.69 83 ARG A C 1
ATOM 642 O O . ARG A 1 83 ? -13.549 -4.263 21.201 1.00 90.69 83 ARG A O 1
ATOM 649 N N . SER A 1 84 ? -14.012 -2.899 19.478 1.00 89.69 84 SER A N 1
ATOM 650 C CA . SER A 1 84 ? -13.356 -1.703 20.025 1.00 89.69 84 SER A CA 1
ATOM 651 C C . SER A 1 84 ? -14.253 -0.830 20.910 1.00 89.69 84 SER A C 1
ATOM 653 O O . SER A 1 84 ? -13.741 0.088 21.548 1.00 89.69 84 SER A O 1
ATOM 655 N N . VAL A 1 85 ? -15.567 -1.087 20.974 1.00 94.19 85 VAL A N 1
ATOM 656 C CA . VAL A 1 85 ? -16.491 -0.275 21.781 1.00 94.19 85 VAL A CA 1
ATOM 657 C C . VAL A 1 85 ? -16.229 -0.534 23.273 1.00 94.19 85 VAL A C 1
ATOM 659 O O . VAL A 1 85 ? -16.325 -1.689 23.699 1.00 94.19 85 VAL A O 1
ATOM 662 N N . PRO A 1 86 ? -15.920 0.491 24.087 1.00 96.50 86 PRO A N 1
ATOM 663 C CA . PRO A 1 86 ? -15.717 0.332 25.520 1.00 96.50 86 PRO A CA 1
ATOM 664 C C . PRO A 1 86 ? -16.980 -0.158 26.233 1.00 96.50 86 PRO A C 1
ATOM 666 O O . PRO A 1 86 ? -18.070 0.374 26.008 1.00 96.50 86 PRO A O 1
ATOM 669 N N . ILE A 1 87 ? -16.828 -1.127 27.135 1.00 97.62 87 ILE A N 1
ATOM 670 C CA . ILE A 1 87 ? -17.917 -1.703 27.928 1.00 97.62 87 ILE A CA 1
ATOM 671 C C . ILE A 1 87 ? -17.610 -1.537 29.421 1.00 97.62 87 ILE A C 1
ATOM 673 O O . ILE A 1 87 ? -16.671 -2.137 29.949 1.00 97.62 87 ILE A O 1
ATOM 677 N N . LEU A 1 88 ? -18.436 -0.739 30.102 1.00 97.25 88 LEU A N 1
ATOM 678 C CA . LEU A 1 88 ? -18.462 -0.580 31.555 1.00 97.25 88 LEU A CA 1
ATOM 679 C C . LEU A 1 88 ? -19.534 -1.499 32.149 1.00 97.25 88 LEU A C 1
ATOM 681 O O . LEU A 1 88 ? -20.729 -1.247 32.001 1.00 97.25 88 LEU A O 1
ATOM 685 N N . MET A 1 89 ? -19.113 -2.536 32.863 1.00 95.38 89 MET A N 1
ATOM 686 C CA . MET A 1 89 ? -20.029 -3.500 33.472 1.00 95.38 89 MET A CA 1
ATOM 687 C C . MET A 1 89 ? -20.521 -3.022 34.845 1.00 95.38 89 MET A C 1
ATOM 689 O O . MET A 1 89 ? -19.730 -2.604 35.692 1.00 95.38 89 MET A O 1
ATOM 693 N N . LEU A 1 90 ? -21.822 -3.121 35.107 1.00 93.31 90 LEU A N 1
ATOM 694 C CA . LEU A 1 90 ? -22.435 -2.849 36.405 1.00 93.31 90 LEU A CA 1
ATOM 695 C C . LEU A 1 90 ? -22.600 -4.163 37.165 1.00 93.31 90 LEU A C 1
ATOM 697 O O . LEU A 1 90 ? -23.182 -5.112 36.653 1.00 93.31 90 LEU A O 1
ATOM 701 N N . THR A 1 91 ? -22.104 -4.238 38.398 1.00 86.56 91 THR A N 1
ATOM 702 C CA . THR A 1 91 ? -22.115 -5.489 39.167 1.00 86.56 91 THR A CA 1
ATOM 703 C C . THR A 1 91 ? -22.594 -5.290 40.598 1.00 86.56 91 THR A C 1
ATOM 705 O O . THR A 1 91 ? -22.157 -4.382 41.296 1.00 86.56 91 THR A O 1
ATOM 708 N N . SER A 1 92 ? -23.477 -6.167 41.073 1.00 82.00 92 SER A N 1
ATOM 709 C CA . SER A 1 92 ? -23.819 -6.308 42.498 1.00 82.00 92 SER A CA 1
ATOM 710 C C . SER A 1 92 ? -22.880 -7.270 43.238 1.00 82.00 92 SER A C 1
ATOM 712 O O . SER A 1 92 ? -22.924 -7.372 44.465 1.00 82.00 92 SER A O 1
ATOM 714 N N . LEU A 1 93 ? -22.023 -7.984 42.502 1.00 63.69 93 LEU A N 1
ATOM 715 C CA . LEU A 1 93 ? -21.184 -9.051 43.028 1.00 63.69 93 LEU A CA 1
ATOM 716 C C . LEU A 1 93 ? -19.906 -8.459 43.635 1.00 63.69 93 LEU A C 1
ATOM 718 O O . LEU A 1 93 ? -19.075 -7.878 42.936 1.00 63.69 93 LEU A O 1
ATOM 722 N N . GLN A 1 94 ? -19.730 -8.653 44.944 1.00 62.94 94 GLN A N 1
ATOM 723 C CA . GLN A 1 94 ? -18.472 -8.369 45.651 1.00 62.94 94 GLN A CA 1
ATOM 724 C C . GLN A 1 94 ? -17.385 -9.425 45.377 1.00 62.94 94 GLN A C 1
ATOM 726 O O . GLN A 1 94 ? -16.262 -9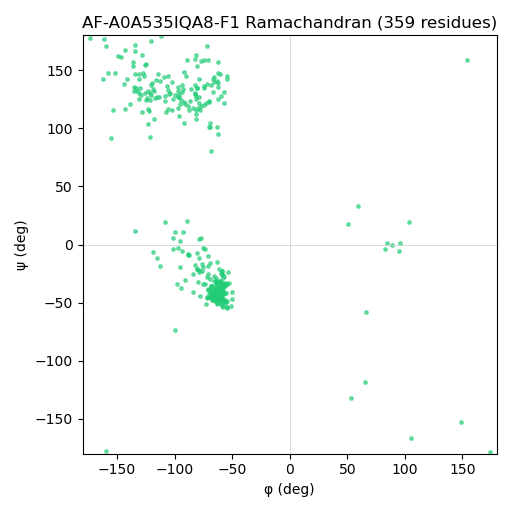.297 45.860 1.00 62.94 94 GLN A O 1
ATOM 731 N N . ASP A 1 95 ? -17.708 -10.470 44.612 1.00 63.75 95 ASP A N 1
ATOM 732 C CA . ASP A 1 95 ? -16.802 -11.573 44.318 1.00 63.75 95 ASP A CA 1
ATOM 733 C C . ASP A 1 95 ? -15.813 -11.199 43.204 1.00 63.75 95 ASP A C 1
ATOM 735 O O . ASP A 1 95 ? -16.179 -10.937 42.053 1.00 63.75 95 ASP A O 1
ATOM 739 N N . VAL A 1 96 ? -14.531 -11.197 43.569 1.00 69.25 96 VAL A N 1
ATOM 740 C CA . VAL A 1 96 ? -13.391 -10.940 42.683 1.00 69.25 96 VAL A CA 1
ATOM 741 C C . VAL A 1 96 ? -13.404 -11.881 41.472 1.00 69.25 96 VAL A C 1
ATOM 743 O O . VAL A 1 96 ? -13.056 -11.445 40.375 1.00 69.25 96 VAL A O 1
ATOM 746 N N . GLY A 1 97 ? -13.867 -13.128 41.624 1.00 74.75 97 GLY A N 1
ATOM 747 C CA . GLY A 1 97 ? -13.880 -14.123 40.548 1.00 74.75 97 GLY A CA 1
ATOM 748 C C . GLY A 1 97 ? -14.731 -13.716 39.341 1.00 74.75 97 GLY A C 1
ATOM 749 O O . GLY A 1 97 ? -14.327 -13.927 38.199 1.00 74.75 97 GLY A O 1
ATOM 750 N N . TYR A 1 98 ? -15.869 -13.054 39.566 1.00 76.06 98 TYR A N 1
ATOM 751 C CA . TYR A 1 98 ? -16.739 -12.601 38.474 1.00 76.06 98 TYR A CA 1
ATOM 752 C C . TYR A 1 98 ? -16.167 -11.403 37.716 1.00 76.06 98 TYR A C 1
ATOM 754 O O . TYR A 1 98 ? -16.332 -11.314 36.500 1.00 76.06 98 TYR A O 1
ATOM 762 N N . LYS A 1 99 ? -15.457 -10.503 38.407 1.00 79.81 99 LYS A N 1
ATOM 763 C CA . LYS A 1 99 ? -14.750 -9.394 37.749 1.00 79.81 99 LYS A CA 1
ATOM 764 C C . LYS A 1 99 ? -13.606 -9.909 36.888 1.00 79.81 99 LYS A C 1
ATOM 766 O O . LYS A 1 99 ? -13.484 -9.484 35.746 1.00 79.81 99 LYS A O 1
ATOM 771 N N . VAL A 1 100 ? -12.821 -10.856 37.410 1.00 82.25 100 VAL A N 1
ATOM 772 C CA . VAL A 1 100 ? -11.747 -11.516 36.650 1.00 82.25 100 VAL A CA 1
ATOM 773 C C . VAL A 1 100 ? -12.314 -12.140 35.377 1.00 82.25 100 VAL A C 1
ATOM 775 O O . VAL A 1 100 ? -11.857 -11.803 34.290 1.00 82.25 100 VAL A O 1
ATOM 778 N N . ARG A 1 101 ? -13.386 -12.934 35.493 1.00 81.62 101 ARG A N 1
ATOM 779 C CA . ARG A 1 101 ? -14.055 -13.531 34.330 1.00 81.62 101 ARG A CA 1
ATOM 780 C C . ARG A 1 101 ? -14.539 -12.482 33.326 1.00 81.62 101 ARG A C 1
ATOM 782 O O . ARG A 1 101 ? -14.406 -12.676 32.126 1.00 81.62 101 ARG A O 1
ATOM 789 N N . GLY A 1 102 ? -15.123 -11.378 33.783 1.00 82.31 102 GLY A N 1
ATOM 790 C CA . GLY A 1 102 ? -15.603 -10.346 32.868 1.00 82.31 102 GLY A CA 1
ATOM 791 C C . GLY A 1 102 ? -14.474 -9.600 32.144 1.00 82.31 102 GLY A C 1
ATOM 792 O O . GLY A 1 102 ? -14.618 -9.315 30.958 1.00 82.31 102 GLY A O 1
ATOM 793 N N . PHE A 1 103 ? -13.336 -9.357 32.804 1.00 87.25 103 PHE A N 1
ATOM 794 C CA . PHE A 1 103 ? -12.132 -8.850 32.131 1.00 87.25 103 PHE A CA 1
ATOM 795 C C . PHE A 1 103 ? -11.597 -9.849 31.095 1.00 87.25 103 PHE A C 1
ATOM 797 O O . PHE A 1 103 ? -11.250 -9.444 29.990 1.00 87.25 103 PHE A O 1
ATOM 804 N N . GLU A 1 104 ? -11.586 -11.150 31.406 1.00 89.38 104 GLU A N 1
ATOM 805 C CA . GLU A 1 104 ? -11.179 -12.204 30.460 1.00 89.38 104 GLU A CA 1
ATOM 806 C C . GLU A 1 104 ? -12.085 -12.272 29.223 1.00 89.38 104 GLU A C 1
ATOM 808 O O . GLU A 1 104 ? -11.614 -12.571 28.127 1.00 89.38 104 GLU A O 1
ATOM 813 N N . LEU A 1 105 ? -13.373 -11.952 29.377 1.00 89.81 105 LEU A N 1
ATOM 814 C CA . LEU A 1 105 ? -14.324 -11.852 28.267 1.00 89.81 105 LEU A CA 1
ATOM 815 C C . LEU A 1 105 ? -14.202 -10.536 27.480 1.00 89.81 105 LEU A C 1
ATOM 817 O O . LEU A 1 105 ? -14.762 -10.434 26.391 1.00 89.81 105 LEU A O 1
ATOM 821 N N . GLY A 1 106 ? -13.456 -9.552 27.991 1.00 90.88 106 GLY A N 1
ATOM 822 C CA . GLY A 1 106 ? -13.149 -8.299 27.299 1.00 90.88 106 GLY A CA 1
ATOM 823 C C . GLY A 1 106 ? -13.939 -7.073 27.762 1.00 90.88 106 GLY A C 1
ATOM 824 O O . GLY A 1 106 ? -14.012 -6.105 27.004 1.00 90.88 106 GLY A O 1
ATOM 825 N N . ALA A 1 107 ? -14.532 -7.085 28.960 1.00 93.50 107 ALA A N 1
ATOM 826 C CA . ALA A 1 107 ? -15.035 -5.858 29.585 1.00 93.50 107 ALA A CA 1
ATOM 827 C C . ALA A 1 107 ? -13.869 -4.920 29.945 1.00 93.50 107 ALA A C 1
ATOM 829 O O . ALA A 1 107 ? -12.818 -5.387 30.387 1.00 93.50 107 ALA A O 1
ATOM 830 N N . ASP A 1 108 ? -14.051 -3.609 29.781 1.00 95.62 108 ASP A N 1
ATOM 831 C CA . ASP A 1 108 ? -12.966 -2.633 29.959 1.00 95.62 108 ASP A CA 1
ATOM 832 C C . ASP A 1 108 ? -12.874 -2.106 31.392 1.00 95.62 108 ASP A C 1
ATOM 834 O O . ASP A 1 108 ? -11.790 -1.756 31.858 1.00 95.62 108 ASP A O 1
ATOM 838 N N . ASP A 1 109 ? -14.001 -2.040 32.105 1.00 94.94 109 ASP A N 1
ATOM 839 C CA . ASP A 1 109 ? -14.039 -1.645 33.513 1.00 94.94 109 ASP A CA 1
ATOM 840 C C . ASP A 1 109 ? -15.333 -2.122 34.200 1.00 94.94 109 ASP A C 1
ATOM 842 O O . ASP A 1 109 ? -16.279 -2.578 33.550 1.00 94.94 109 ASP A O 1
ATOM 846 N N . PHE A 1 110 ? -15.390 -1.986 35.528 1.00 93.19 110 PHE A N 1
ATOM 847 C CA . PHE A 1 110 ? -16.538 -2.359 36.355 1.00 93.19 110 PHE A CA 1
ATOM 848 C C . PHE A 1 110 ? -16.941 -1.244 37.318 1.00 93.19 110 PHE A C 1
ATOM 850 O O . PHE A 1 110 ? -16.097 -0.568 37.907 1.00 93.19 110 PHE A O 1
ATOM 857 N N . LEU A 1 111 ? -18.242 -1.143 37.580 1.00 92.62 111 LEU A N 1
ATOM 858 C CA . LEU A 1 111 ? -18.815 -0.292 38.616 1.00 92.62 111 LEU A CA 1
ATOM 859 C C . LEU A 1 111 ? -19.699 -1.120 39.553 1.00 92.62 111 LEU A C 1
ATOM 861 O O . LEU A 1 111 ? -20.561 -1.879 39.111 1.00 92.62 111 LEU A O 1
ATOM 865 N N . ASN A 1 112 ? -19.485 -0.982 40.861 1.00 90.50 112 ASN A N 1
ATOM 866 C CA . ASN A 1 112 ? -20.279 -1.707 41.851 1.00 90.50 112 ASN A CA 1
ATOM 867 C C . ASN A 1 112 ? -21.651 -1.039 42.058 1.00 90.50 112 ASN A C 1
ATOM 869 O O . ASN A 1 112 ? -21.752 0.185 42.113 1.00 90.50 112 ASN A O 1
ATOM 873 N N . LYS A 1 113 ? -22.696 -1.847 42.256 1.00 88.31 113 LYS A N 1
ATOM 874 C CA . LYS A 1 113 ? -23.993 -1.419 42.797 1.00 88.31 113 LYS A CA 1
ATOM 875 C C . LYS A 1 113 ? -23.888 -1.374 44.346 1.00 88.31 113 LYS A C 1
ATOM 877 O O . LYS A 1 113 ? -23.315 -2.300 44.923 1.00 88.31 113 LYS A O 1
ATOM 882 N N . PRO A 1 114 ? -24.426 -0.352 45.047 1.00 90.31 114 PRO A N 1
ATOM 883 C CA . PRO A 1 114 ? -25.188 0.782 44.524 1.00 90.31 114 PRO A CA 1
ATOM 884 C C . PRO A 1 114 ? -24.302 1.778 43.765 1.00 90.31 114 PRO A C 1
ATOM 886 O O . PRO A 1 114 ? -23.202 2.102 44.199 1.00 90.31 114 PRO A O 1
ATOM 889 N N . ILE A 1 115 ? -24.812 2.263 42.634 1.00 91.94 115 ILE A N 1
ATOM 890 C CA . ILE A 1 115 ? -24.063 3.111 41.703 1.00 91.94 115 ILE A CA 1
ATOM 891 C C . ILE A 1 115 ? -23.915 4.526 42.265 1.00 91.94 115 ILE A C 1
ATOM 893 O O . ILE A 1 115 ? -24.908 5.234 42.463 1.00 91.94 115 ILE A O 1
ATOM 897 N N . ASP A 1 116 ? -22.670 4.960 42.452 1.00 93.00 116 ASP A N 1
ATOM 898 C CA . ASP A 1 116 ? -22.344 6.361 42.693 1.00 93.00 116 ASP A CA 1
ATOM 899 C C . ASP A 1 116 ? -22.279 7.132 41.363 1.00 93.00 116 ASP A C 1
ATOM 901 O O . ASP A 1 116 ? -21.611 6.727 40.408 1.00 93.00 116 ASP A O 1
ATOM 905 N N . ARG A 1 117 ? -22.988 8.265 41.285 1.00 91.75 117 ARG A N 1
ATOM 906 C CA . ARG A 1 117 ? -23.093 9.059 40.048 1.00 91.75 117 ARG A CA 1
ATOM 907 C C . ARG A 1 117 ? -21.773 9.717 39.655 1.00 91.75 117 ARG A C 1
ATOM 909 O O . ARG A 1 117 ? -21.501 9.865 38.465 1.00 91.75 117 ARG A O 1
ATOM 916 N N . VAL A 1 118 ? -20.982 10.145 40.638 1.00 91.75 118 VAL A N 1
ATOM 917 C CA . VAL A 1 118 ? -19.684 10.782 40.396 1.00 91.75 118 VAL A CA 1
ATOM 918 C C . VAL A 1 118 ? -18.711 9.738 39.865 1.00 91.75 118 VAL A C 1
ATOM 920 O O . VAL A 1 118 ? -18.009 10.007 38.888 1.00 91.75 118 VAL A O 1
ATOM 923 N N . GLU A 1 119 ? -18.721 8.534 40.444 1.00 95.25 119 GLU A N 1
ATOM 924 C CA . GLU A 1 119 ? -17.901 7.421 39.968 1.00 95.25 119 GLU A CA 1
ATOM 925 C C . GLU A 1 119 ? -18.302 6.980 38.552 1.00 95.25 119 GLU A C 1
ATOM 927 O O . GLU A 1 119 ? -17.433 6.902 37.683 1.00 95.25 119 GLU A O 1
ATOM 932 N N . LEU A 1 120 ? -19.600 6.790 38.277 1.00 95.69 120 LEU A N 1
ATOM 933 C CA . LEU A 1 120 ? -20.110 6.447 36.941 1.00 95.69 120 LEU A CA 1
ATOM 934 C C . LEU A 1 120 ? -19.580 7.405 35.870 1.00 95.69 120 LEU A C 1
ATOM 936 O O . LEU A 1 120 ? -19.010 6.985 34.864 1.00 95.69 120 LEU A O 1
ATOM 940 N N . VAL A 1 121 ? -19.754 8.708 36.089 1.00 94.94 121 VAL A N 1
ATOM 941 C CA . VAL A 1 121 ? -19.372 9.728 35.108 1.00 94.94 121 VAL A CA 1
ATOM 942 C C . VAL A 1 121 ? -17.856 9.792 34.936 1.00 94.94 121 VAL A C 1
ATOM 944 O O . VAL A 1 121 ? -17.382 10.009 33.818 1.00 94.94 121 VAL A O 1
ATOM 947 N N . ALA A 1 122 ? -17.087 9.594 36.011 1.00 95.06 122 ALA A N 1
ATOM 948 C CA . ALA A 1 122 ? -15.630 9.540 35.939 1.00 95.06 122 ALA A CA 1
ATOM 949 C C . ALA A 1 122 ? -15.148 8.341 35.104 1.00 95.06 122 ALA A C 1
ATOM 951 O O . ALA A 1 122 ? -14.292 8.517 34.235 1.00 95.06 122 ALA A O 1
ATOM 952 N N . ARG A 1 123 ? -15.739 7.156 35.313 1.00 96.81 123 ARG A N 1
ATOM 953 C CA . ARG A 1 123 ? -15.437 5.918 34.573 1.00 96.81 123 ARG A CA 1
ATOM 954 C C . ARG A 1 123 ? -15.774 6.058 33.092 1.00 96.81 123 ARG A C 1
ATOM 956 O O . ARG A 1 123 ? -14.900 5.869 32.250 1.00 96.81 123 ARG A O 1
ATOM 963 N N . VAL A 1 124 ? -16.995 6.499 32.780 1.00 96.62 124 VAL A N 1
ATOM 964 C CA . VAL A 1 124 ? -17.446 6.745 31.399 1.00 96.62 124 VAL A CA 1
ATOM 965 C C . VAL A 1 124 ? -16.529 7.740 30.693 1.00 96.62 124 VAL A C 1
ATOM 967 O O . VAL A 1 124 ? -16.067 7.477 29.587 1.00 96.62 124 VAL A O 1
ATOM 970 N N . ARG A 1 125 ? -16.186 8.858 31.346 1.00 94.94 125 ARG A N 1
ATOM 971 C CA . ARG A 1 125 ? -15.270 9.851 30.768 1.00 94.94 125 ARG A CA 1
ATOM 972 C C . ARG A 1 125 ? -13.878 9.274 30.504 1.00 94.94 125 ARG A C 1
ATOM 974 O O . ARG A 1 125 ? -13.274 9.606 29.489 1.00 94.94 125 ARG A O 1
ATOM 981 N N . SER A 1 126 ? -13.355 8.459 31.420 1.00 95.69 126 SER A N 1
ATOM 982 C CA . SER A 1 126 ? -12.037 7.837 31.268 1.00 95.69 126 SER A CA 1
ATOM 983 C C . SER A 1 126 ? -12.007 6.864 30.092 1.00 95.69 126 SER A C 1
ATOM 985 O O . SER A 1 126 ? -11.089 6.925 29.278 1.00 95.69 126 SER A O 1
ATOM 987 N N . LEU A 1 127 ? -13.023 6.008 29.977 1.00 96.38 127 LEU A N 1
ATOM 988 C CA . LEU A 1 127 ? -13.138 5.032 28.895 1.00 96.38 127 LEU A CA 1
ATOM 989 C C . LEU A 1 127 ? -13.315 5.704 27.530 1.00 96.38 127 LEU A C 1
ATOM 991 O O . LEU A 1 127 ? -12.611 5.349 26.589 1.00 96.38 127 LEU A O 1
ATOM 995 N N . LEU A 1 128 ? -14.166 6.731 27.436 1.00 95.19 128 LEU A N 1
ATOM 996 C CA . LEU A 1 128 ? -14.317 7.516 26.205 1.00 95.19 128 LEU A CA 1
ATOM 997 C C . LEU A 1 128 ? -13.003 8.194 25.799 1.00 95.19 128 LEU A C 1
ATOM 999 O O . LEU A 1 128 ? -12.600 8.108 24.647 1.00 95.19 128 LEU A O 1
ATOM 1003 N N . ARG A 1 129 ? -12.266 8.779 26.752 1.00 93.94 129 ARG A N 1
ATOM 1004 C CA . ARG A 1 129 ? -10.958 9.385 26.460 1.00 93.94 129 ARG A CA 1
ATOM 1005 C C . ARG A 1 129 ? -9.934 8.362 25.951 1.00 93.94 129 ARG A C 1
ATOM 1007 O O . ARG A 1 129 ? -9.109 8.705 25.107 1.00 93.94 129 ARG A O 1
ATOM 1014 N N . LEU A 1 130 ? -9.945 7.139 26.486 1.00 92.31 130 LEU A N 1
ATOM 1015 C CA . LEU A 1 130 ? -9.073 6.060 26.013 1.00 92.31 130 LEU A CA 1
ATOM 1016 C C . LEU A 1 130 ? -9.451 5.608 24.599 1.00 92.31 130 LEU A C 1
ATOM 1018 O O . LEU A 1 130 ? -8.555 5.417 23.778 1.00 92.31 130 LEU A O 1
ATOM 1022 N N . LYS A 1 131 ? -10.753 5.494 24.305 1.00 90.88 131 LYS A N 1
ATOM 1023 C CA . LYS A 1 131 ? -11.259 5.232 22.952 1.00 90.88 131 LYS A CA 1
ATOM 1024 C C . LYS A 1 131 ? -10.796 6.312 21.977 1.00 90.88 131 LYS A C 1
ATOM 1026 O O . LYS A 1 131 ? -10.127 5.981 21.009 1.00 90.88 131 LYS A O 1
ATOM 1031 N N . ASP A 1 132 ? -11.048 7.584 22.285 1.00 91.44 132 ASP A N 1
ATOM 1032 C CA . ASP A 1 132 ? -10.673 8.712 21.422 1.00 91.44 132 ASP A CA 1
ATOM 1033 C C . ASP A 1 132 ? -9.167 8.718 21.110 1.00 91.44 132 ASP A C 1
ATOM 1035 O O . ASP A 1 132 ? -8.757 8.945 19.973 1.00 91.44 132 ASP A O 1
ATOM 1039 N N . TYR A 1 133 ? -8.328 8.427 22.111 1.00 90.12 133 TYR A N 1
ATOM 1040 C CA . TYR A 1 133 ? -6.880 8.343 21.925 1.00 90.12 133 TYR A CA 1
ATOM 1041 C C . TYR A 1 133 ? -6.462 7.166 21.032 1.00 90.12 133 TYR A C 1
ATOM 1043 O O . TYR A 1 133 ? -5.585 7.319 20.179 1.00 90.12 133 TYR A O 1
ATOM 1051 N N . ASN A 1 134 ? -7.080 5.995 21.210 1.00 88.50 134 ASN A N 1
ATOM 1052 C CA . ASN A 1 134 ? -6.820 4.830 20.365 1.00 88.50 134 ASN A CA 1
ATOM 1053 C C . ASN A 1 134 ? -7.280 5.066 18.921 1.00 88.50 134 ASN A C 1
ATOM 1055 O O . ASN A 1 134 ? -6.522 4.759 17.998 1.00 88.50 134 ASN A O 1
ATOM 1059 N N . ASP A 1 135 ? -8.459 5.659 18.731 1.00 88.25 135 ASP A N 1
ATOM 1060 C CA . ASP A 1 135 ? -9.002 6.030 17.422 1.00 88.25 135 ASP A CA 1
ATOM 1061 C C . ASP A 1 135 ? -8.053 7.030 16.718 1.00 88.25 135 ASP A C 1
ATOM 1063 O O . ASP A 1 135 ? -7.687 6.847 15.552 1.00 88.25 135 ASP A O 1
ATOM 1067 N N . GLU A 1 136 ? -7.546 8.041 17.439 1.00 89.25 136 GLU A N 1
ATOM 1068 C CA . GLU A 1 136 ? -6.560 9.001 16.916 1.00 89.25 136 GLU A CA 1
ATOM 1069 C C . GLU A 1 136 ? -5.237 8.320 16.524 1.00 89.25 136 GLU A C 1
ATOM 1071 O O . GLU A 1 136 ? -4.663 8.610 15.467 1.00 89.25 136 GLU A O 1
ATOM 1076 N N . LEU A 1 137 ? -4.734 7.410 17.361 1.00 88.31 137 LEU A N 1
ATOM 1077 C CA . LEU A 1 137 ? -3.487 6.692 17.105 1.00 88.31 137 LEU A CA 1
ATOM 1078 C C . LEU A 1 137 ? -3.607 5.770 15.885 1.00 88.31 137 LEU A C 1
ATOM 1080 O O . LEU A 1 137 ? -2.693 5.716 15.058 1.00 88.31 137 LEU A O 1
ATOM 1084 N N . GLN A 1 138 ? -4.734 5.071 15.743 1.00 85.69 138 GLN A N 1
ATOM 1085 C CA . GLN A 1 138 ? -5.026 4.253 14.568 1.00 85.69 138 GLN A CA 1
ATOM 1086 C C . GLN A 1 138 ? -5.077 5.106 13.301 1.00 85.69 138 GLN A C 1
ATOM 1088 O O . GLN A 1 138 ? -4.417 4.768 12.316 1.00 85.69 138 GLN A O 1
ATOM 1093 N N . GLN A 1 139 ? -5.758 6.253 13.343 1.00 85.50 139 GLN A N 1
ATOM 1094 C CA . GLN A 1 139 ? -5.825 7.161 12.202 1.00 85.50 139 GLN A CA 1
ATOM 1095 C C . GLN A 1 139 ? -4.441 7.694 11.810 1.00 85.50 139 GLN A C 1
ATOM 1097 O O . GLN A 1 139 ? -4.090 7.705 10.628 1.00 85.50 139 GLN A O 1
ATOM 1102 N N . LYS A 1 140 ? -3.612 8.081 12.788 1.00 85.75 140 LYS A N 1
ATOM 1103 C CA . LYS A 1 140 ? -2.220 8.489 12.535 1.00 85.75 140 LYS A CA 1
ATOM 1104 C C . LYS A 1 140 ? -1.402 7.368 11.903 1.00 85.75 140 LYS A C 1
ATOM 1106 O O . LYS A 1 140 ? -0.657 7.633 10.964 1.00 85.75 140 LYS A O 1
ATOM 1111 N N . ASN A 1 141 ? -1.558 6.130 12.366 1.00 82.31 141 ASN A N 1
ATOM 1112 C CA . ASN A 1 141 ? -0.868 4.976 11.788 1.00 82.31 141 ASN A CA 1
ATOM 1113 C C . ASN A 1 141 ? -1.310 4.689 10.346 1.00 82.31 141 ASN A C 1
ATOM 1115 O O . ASN A 1 141 ? -0.467 4.369 9.508 1.00 82.31 141 ASN A O 1
ATOM 1119 N N . ILE A 1 142 ? -2.600 4.838 10.032 1.00 84.00 142 ILE A N 1
ATOM 1120 C CA . ILE A 1 142 ? -3.114 4.711 8.660 1.00 84.00 142 ILE A CA 1
ATOM 1121 C C . ILE A 1 142 ? -2.506 5.795 7.763 1.00 84.00 142 ILE A C 1
ATOM 1123 O O . ILE A 1 142 ? -1.989 5.484 6.691 1.00 84.00 142 ILE A O 1
ATOM 1127 N N . LEU A 1 143 ? -2.504 7.052 8.213 1.00 83.56 143 LEU A N 1
ATOM 1128 C CA . LEU A 1 143 ? -1.914 8.162 7.459 1.00 83.56 143 LEU A CA 1
ATOM 1129 C C . LEU A 1 143 ? -0.406 7.984 7.259 1.00 83.56 143 LEU A C 1
ATOM 1131 O O . LEU A 1 143 ? 0.100 8.229 6.166 1.00 83.56 143 LEU A O 1
ATOM 1135 N N . LEU A 1 144 ? 0.310 7.514 8.283 1.00 79.31 144 LEU A N 1
ATOM 1136 C CA . LEU A 1 144 ? 1.734 7.205 8.190 1.00 79.31 144 LEU A CA 1
ATOM 1137 C C . LEU A 1 144 ? 1.993 6.106 7.151 1.00 79.31 144 LEU A C 1
ATOM 1139 O O . LEU A 1 144 ? 2.866 6.269 6.303 1.00 79.31 144 LEU A O 1
ATOM 1143 N N . ARG A 1 145 ? 1.198 5.027 7.165 1.00 73.88 145 ARG A N 1
ATOM 1144 C CA . ARG A 1 145 ? 1.263 3.951 6.161 1.00 73.88 145 ARG A CA 1
ATOM 1145 C C . ARG A 1 145 ? 1.039 4.475 4.745 1.00 73.88 145 ARG A C 1
ATOM 1147 O O . ARG A 1 145 ? 1.839 4.182 3.865 1.00 73.88 145 ARG A O 1
ATOM 1154 N N . GLN A 1 146 ? 0.007 5.292 4.544 1.00 74.81 146 GLN A N 1
ATOM 1155 C CA . GLN A 1 146 ? -0.303 5.899 3.245 1.00 74.81 146 GLN A CA 1
ATOM 1156 C C . GLN A 1 146 ? 0.759 6.895 2.768 1.00 74.81 146 GLN A C 1
ATOM 1158 O O . GLN A 1 146 ? 0.939 7.079 1.565 1.00 74.81 146 GLN A O 1
ATOM 1163 N N . ALA A 1 147 ? 1.431 7.589 3.688 1.00 75.50 147 ALA A N 1
ATOM 1164 C CA . ALA A 1 147 ? 2.532 8.475 3.344 1.00 75.50 147 ALA A CA 1
ATOM 1165 C C . ALA A 1 147 ? 3.763 7.663 2.922 1.00 75.50 147 ALA A C 1
ATOM 1167 O O . ALA A 1 147 ? 4.345 7.957 1.882 1.00 75.50 147 ALA A O 1
ATOM 1168 N N . LEU A 1 148 ? 4.118 6.618 3.678 1.00 69.00 148 LEU A N 1
ATOM 1169 C CA . LEU A 1 148 ? 5.261 5.748 3.384 1.00 69.00 148 LEU A CA 1
ATOM 1170 C C . LEU A 1 148 ? 5.085 4.966 2.080 1.00 69.00 148 LEU A C 1
ATOM 1172 O O . LEU A 1 148 ? 6.035 4.876 1.308 1.00 69.00 148 LEU A O 1
ATOM 1176 N N . SER A 1 149 ? 3.875 4.481 1.784 1.00 67.44 149 SER A N 1
ATOM 1177 C CA . SER A 1 149 ? 3.591 3.708 0.565 1.00 67.44 149 SER A CA 1
ATOM 1178 C C . SER A 1 149 ? 3.803 4.492 -0.737 1.00 67.44 149 SER A C 1
ATOM 1180 O O . SER A 1 149 ? 3.849 3.905 -1.812 1.00 67.44 149 SER A O 1
ATOM 1182 N N . ARG A 1 150 ? 3.919 5.826 -0.673 1.00 66.31 150 ARG A N 1
ATOM 1183 C CA . ARG A 1 150 ? 4.254 6.671 -1.835 1.00 66.31 150 ARG A CA 1
ATOM 1184 C C . ARG A 1 150 ? 5.745 6.690 -2.153 1.00 66.31 150 ARG A C 1
ATOM 1186 O O . ARG A 1 150 ? 6.114 7.066 -3.259 1.00 66.31 150 ARG A O 1
ATOM 1193 N N . TYR A 1 151 ? 6.579 6.348 -1.178 1.00 59.19 151 TYR A N 1
ATOM 1194 C CA . TYR A 1 151 ? 8.037 6.405 -1.280 1.00 59.19 151 TYR A CA 1
ATOM 1195 C C . TYR A 1 151 ? 8.670 5.019 -1.260 1.00 59.19 151 TYR A C 1
ATOM 1197 O O . TYR A 1 151 ? 9.823 4.864 -1.646 1.00 59.19 151 TYR A O 1
ATOM 1205 N N . VAL A 1 152 ? 7.931 4.020 -0.781 1.00 62.91 152 VAL A N 1
ATOM 1206 C CA . VAL A 1 152 ? 8.456 2.700 -0.481 1.00 62.91 152 VAL A CA 1
ATOM 1207 C C . VAL A 1 152 ? 7.404 1.648 -0.829 1.00 62.91 152 VAL A C 1
ATOM 1209 O O . VAL A 1 152 ? 6.222 1.845 -0.550 1.00 62.91 152 VAL A O 1
ATOM 1212 N N . VAL A 1 153 ? 7.821 0.534 -1.438 1.00 61.53 153 VAL A N 1
ATOM 1213 C CA . VAL A 1 153 ? 6.915 -0.572 -1.799 1.00 61.53 153 VAL A CA 1
ATOM 1214 C C . VAL A 1 153 ? 6.246 -1.150 -0.542 1.00 61.53 153 VAL A C 1
ATOM 1216 O O . VAL A 1 153 ? 6.844 -1.152 0.536 1.00 61.53 153 VAL A O 1
ATOM 1219 N N . GLU A 1 154 ? 5.000 -1.620 -0.662 1.00 64.31 154 GLU A N 1
ATOM 1220 C CA . GLU A 1 154 ? 4.173 -2.071 0.465 1.00 64.31 154 GLU A CA 1
ATOM 1221 C C . GLU A 1 154 ? 4.854 -3.156 1.313 1.00 64.31 154 GLU A C 1
ATOM 1223 O O . GLU A 1 154 ? 4.834 -3.071 2.543 1.00 64.31 154 GLU A O 1
ATOM 1228 N N . GLU A 1 155 ? 5.527 -4.129 0.692 1.00 62.53 155 GLU A N 1
ATOM 1229 C CA . GLU A 1 155 ? 6.266 -5.174 1.408 1.00 62.53 155 GLU A CA 1
ATOM 1230 C C . GLU A 1 155 ? 7.354 -4.588 2.312 1.00 62.53 155 GLU A C 1
ATOM 1232 O O . GLU A 1 155 ? 7.464 -4.957 3.480 1.00 62.53 155 GLU A O 1
ATOM 1237 N N . VAL A 1 156 ? 8.104 -3.611 1.810 1.00 63.38 156 VAL A N 1
ATOM 1238 C CA . VAL A 1 156 ? 9.133 -2.927 2.592 1.00 63.38 156 VAL A CA 1
ATOM 1239 C C . VAL A 1 156 ? 8.507 -2.075 3.695 1.00 63.38 156 VAL A C 1
ATOM 1241 O O . VAL A 1 156 ? 8.990 -2.071 4.827 1.00 63.38 156 VAL A O 1
ATOM 1244 N N . ALA A 1 157 ? 7.449 -1.321 3.385 1.00 67.56 157 ALA A N 1
ATOM 1245 C CA . ALA A 1 157 ? 6.768 -0.501 4.381 1.00 67.56 157 ALA A CA 1
ATOM 1246 C C . ALA A 1 157 ? 6.271 -1.375 5.546 1.00 67.56 157 ALA A C 1
ATOM 1248 O O . ALA A 1 157 ? 6.410 -0.998 6.711 1.00 67.56 157 ALA A O 1
ATOM 1249 N N . ASN A 1 158 ? 5.773 -2.576 5.240 1.00 66.88 158 ASN A N 1
ATOM 1250 C CA . ASN A 1 158 ? 5.372 -3.568 6.230 1.00 66.88 158 ASN A CA 1
ATOM 1251 C C . ASN A 1 158 ? 6.556 -4.075 7.068 1.00 66.88 158 ASN A C 1
ATOM 1253 O O . ASN A 1 158 ? 6.415 -4.190 8.286 1.00 66.88 158 ASN A O 1
ATOM 1257 N N . GLU A 1 159 ? 7.724 -4.323 6.471 1.00 65.81 159 GLU A N 1
ATOM 1258 C CA . GLU A 1 159 ? 8.936 -4.707 7.212 1.00 65.81 159 GLU A CA 1
ATOM 1259 C C . GLU A 1 159 ? 9.439 -3.600 8.152 1.00 65.81 159 GLU A C 1
ATOM 1261 O O . GLU A 1 159 ? 9.754 -3.877 9.317 1.00 65.81 159 GLU A O 1
ATOM 1266 N N . ILE A 1 160 ? 9.440 -2.343 7.691 1.00 65.19 160 ILE A N 1
ATOM 1267 C CA . ILE A 1 160 ? 9.826 -1.170 8.491 1.00 65.19 160 ILE A CA 1
ATOM 1268 C C . ILE A 1 160 ? 8.883 -1.018 9.690 1.00 65.19 160 ILE A C 1
ATOM 1270 O O . ILE A 1 160 ? 9.328 -0.876 10.832 1.00 65.19 160 ILE A O 1
ATOM 1274 N N . LEU A 1 161 ? 7.573 -1.093 9.448 1.00 67.88 161 LEU A N 1
ATOM 1275 C CA . LEU A 1 161 ? 6.551 -0.917 10.481 1.00 67.88 161 LEU A CA 1
ATOM 1276 C C . LEU A 1 161 ? 6.476 -2.091 11.461 1.00 67.88 161 LEU A C 1
ATOM 1278 O O . LEU A 1 161 ? 6.106 -1.891 12.617 1.00 67.88 161 LEU A O 1
ATOM 1282 N N . ALA A 1 162 ? 6.842 -3.302 11.035 1.00 66.31 162 ALA A N 1
ATOM 1283 C CA . ALA A 1 162 ? 6.864 -4.480 11.896 1.00 66.31 162 ALA A CA 1
ATOM 1284 C C . ALA A 1 162 ? 8.034 -4.491 12.901 1.00 66.31 162 ALA A C 1
ATOM 1286 O O . ALA A 1 162 ? 8.104 -5.412 13.713 1.00 66.31 162 ALA A O 1
ATOM 1287 N N . GLN A 1 163 ? 8.951 -3.509 12.851 1.00 58.97 163 GLN A N 1
ATOM 1288 C CA . GLN A 1 163 ? 10.122 -3.364 13.736 1.00 58.97 163 GLN A CA 1
ATOM 1289 C C . GLN A 1 163 ? 11.002 -4.621 13.866 1.00 58.97 163 GLN A C 1
ATOM 1291 O O . GLN A 1 163 ? 11.804 -4.722 14.795 1.00 58.97 163 GLN A O 1
ATOM 1296 N N . LYS A 1 164 ? 10.891 -5.595 12.952 1.00 52.59 164 LYS A N 1
ATOM 1297 C CA . LYS A 1 164 ? 11.543 -6.896 13.148 1.00 52.59 164 LYS A CA 1
ATOM 1298 C C . LYS A 1 164 ? 13.069 -6.799 13.137 1.00 52.59 164 LYS A C 1
ATOM 1300 O O . LYS A 1 164 ? 13.702 -7.602 13.812 1.00 52.59 164 LYS A O 1
ATOM 1305 N N . HIS A 1 165 ? 13.665 -5.809 12.463 1.00 50.31 165 HIS A N 1
ATOM 1306 C CA . HIS A 1 165 ? 15.124 -5.689 12.369 1.00 50.31 165 HIS A CA 1
ATOM 1307 C C . HIS A 1 165 ? 15.612 -4.248 12.095 1.00 50.31 165 HIS A C 1
ATOM 1309 O O . HIS A 1 165 ? 15.808 -3.899 10.936 1.00 50.31 165 HIS A O 1
ATOM 1315 N N . PRO A 1 166 ? 15.916 -3.417 13.114 1.00 48.56 166 PRO A N 1
ATOM 1316 C CA . PRO A 1 166 ? 16.478 -2.074 12.898 1.00 48.56 166 PRO A CA 1
ATOM 1317 C C . PRO A 1 166 ? 17.811 -2.068 12.120 1.00 48.56 166 PRO A C 1
ATOM 1319 O O . PRO A 1 166 ? 18.149 -1.076 11.487 1.00 48.56 166 PRO A O 1
ATOM 1322 N N . ASN A 1 167 ? 18.546 -3.189 12.128 1.00 48.00 167 ASN A N 1
ATOM 1323 C CA . ASN A 1 167 ? 19.873 -3.331 11.515 1.00 48.00 167 ASN A CA 1
ATOM 1324 C C . ASN A 1 167 ? 19.878 -4.058 10.153 1.00 48.00 167 ASN A C 1
ATOM 1326 O O . ASN A 1 167 ? 20.957 -4.344 9.637 1.00 48.00 167 ASN A O 1
ATOM 1330 N N . LEU A 1 168 ? 18.721 -4.401 9.565 1.00 48.06 168 LEU A N 1
ATOM 1331 C CA . LEU A 1 168 ? 18.706 -5.049 8.239 1.00 48.06 168 LEU A CA 1
ATOM 1332 C C . LEU A 1 168 ? 18.999 -4.059 7.093 1.00 48.06 168 LEU A C 1
ATOM 1334 O O . LEU A 1 168 ? 19.411 -4.464 6.010 1.00 48.06 168 LEU A O 1
ATOM 1338 N N . TYR A 1 169 ? 18.827 -2.760 7.344 1.00 52.12 169 TYR A N 1
ATOM 1339 C CA . TYR A 1 169 ? 18.665 -1.726 6.319 1.00 52.12 169 TYR A CA 1
ATOM 1340 C C . TYR A 1 169 ? 19.967 -1.078 5.814 1.00 52.12 169 TYR A C 1
ATOM 1342 O O . TYR A 1 169 ? 19.923 0.014 5.268 1.00 52.12 169 TYR A O 1
ATOM 1350 N N . LEU A 1 170 ? 21.130 -1.711 5.985 1.00 52.44 170 LEU A N 1
ATOM 1351 C CA . LEU A 1 170 ? 22.403 -1.256 5.386 1.00 52.44 170 LEU A CA 1
ATOM 1352 C C . LEU A 1 170 ? 23.197 -2.400 4.737 1.00 52.44 170 LEU A C 1
ATOM 1354 O O . LEU A 1 170 ? 24.363 -2.233 4.384 1.00 52.44 170 LEU A O 1
ATOM 1358 N N . ASN A 1 171 ? 22.574 -3.568 4.572 1.00 58.34 171 ASN A N 1
ATOM 1359 C CA . ASN A 1 171 ? 23.215 -4.720 3.958 1.00 58.34 171 ASN A CA 1
ATOM 1360 C C . ASN A 1 171 ? 22.656 -4.907 2.548 1.00 58.34 171 ASN A C 1
ATOM 1362 O O . ASN A 1 171 ? 21.468 -5.165 2.368 1.00 58.34 171 ASN A O 1
ATOM 1366 N N . GLY A 1 172 ? 23.519 -4.766 1.545 1.00 68.44 172 GLY A N 1
ATOM 1367 C CA . GLY A 1 172 ? 23.199 -5.173 0.184 1.00 68.44 172 GLY A CA 1
ATOM 1368 C C . GLY A 1 172 ? 23.249 -6.694 0.068 1.00 68.44 172 GLY A C 1
ATOM 1369 O O . GLY A 1 172 ? 24.181 -7.325 0.569 1.00 68.44 172 GLY A O 1
ATOM 1370 N N . GLN A 1 173 ? 22.270 -7.284 -0.609 1.00 82.38 173 GLN A N 1
ATOM 1371 C CA . GLN A 1 173 ? 22.322 -8.683 -1.020 1.00 82.38 173 GLN A CA 1
ATOM 1372 C C . GLN A 1 173 ? 22.677 -8.773 -2.501 1.00 82.38 173 GLN A C 1
ATOM 1374 O O . GLN A 1 173 ? 22.205 -7.979 -3.315 1.00 82.38 173 GLN A O 1
ATOM 1379 N N . SER A 1 174 ? 23.516 -9.747 -2.856 1.00 88.19 174 SER A N 1
ATOM 1380 C CA . SER A 1 174 ? 23.689 -10.097 -4.262 1.00 88.19 174 SER A CA 1
ATOM 1381 C C . SER A 1 174 ? 22.429 -10.822 -4.721 1.00 88.19 174 SER A C 1
ATOM 1383 O O . SER A 1 174 ? 22.014 -11.811 -4.114 1.00 88.19 174 SER A O 1
ATOM 1385 N N . SER A 1 175 ? 21.770 -10.293 -5.742 1.00 89.94 175 SER A N 1
ATOM 1386 C CA . SER A 1 175 ? 20.531 -10.848 -6.277 1.00 89.94 175 SER A CA 1
ATOM 1387 C C . SER A 1 175 ? 20.524 -10.724 -7.787 1.00 89.94 175 SER A C 1
ATOM 1389 O O . SER A 1 175 ? 20.976 -9.725 -8.350 1.00 89.94 175 SER A O 1
ATOM 1391 N N . ARG A 1 176 ? 19.990 -11.751 -8.444 1.00 94.00 176 ARG A N 1
ATOM 1392 C CA . ARG A 1 176 ? 19.734 -11.704 -9.876 1.00 94.00 176 ARG A CA 1
ATOM 1393 C C . ARG A 1 176 ? 18.470 -10.894 -10.109 1.00 94.00 176 ARG A C 1
ATOM 1395 O O . ARG A 1 176 ? 17.395 -11.305 -9.685 1.00 94.00 176 ARG A O 1
ATOM 1402 N N . VAL A 1 177 ? 18.605 -9.763 -10.785 1.00 96.62 177 VAL A N 1
ATOM 1403 C CA . VAL A 1 177 ? 17.502 -8.833 -11.034 1.00 96.62 177 VAL A CA 1
ATOM 1404 C C . VAL A 1 177 ? 17.337 -8.555 -12.517 1.00 96.62 177 VAL A C 1
ATOM 1406 O O . VAL A 1 177 ? 18.281 -8.670 -13.300 1.00 96.62 177 VAL A O 1
ATOM 1409 N N . THR A 1 178 ? 16.124 -8.164 -12.898 1.00 98.19 178 THR A N 1
ATOM 1410 C CA . THR A 1 178 ? 15.847 -7.572 -14.210 1.00 98.19 178 THR A CA 1
ATOM 1411 C C . THR A 1 178 ? 15.573 -6.088 -14.022 1.00 98.19 178 THR A C 1
ATOM 1413 O O . THR A 1 178 ? 14.588 -5.732 -13.383 1.00 98.19 178 THR A O 1
ATOM 1416 N N . VAL A 1 179 ? 16.441 -5.226 -14.545 1.00 98.06 179 VAL A N 1
ATOM 1417 C CA . VAL A 1 179 ? 16.342 -3.766 -14.418 1.00 98.06 179 VAL A CA 1
ATOM 1418 C C . VAL A 1 179 ? 15.690 -3.187 -15.667 1.00 98.06 179 VAL A C 1
ATOM 1420 O O . VAL A 1 179 ? 16.047 -3.568 -16.780 1.00 98.06 179 VAL A O 1
ATOM 1423 N N . LEU A 1 180 ? 14.756 -2.260 -15.477 1.00 98.44 180 LEU A N 1
ATOM 1424 C CA . LEU A 1 180 ? 14.020 -1.547 -16.514 1.00 98.44 180 LEU A CA 1
ATOM 1425 C C . LEU A 1 180 ? 14.274 -0.042 -16.383 1.00 98.44 180 LEU A C 1
ATOM 1427 O O . LEU A 1 180 ? 14.079 0.544 -15.319 1.00 98.44 180 LEU A O 1
ATOM 1431 N N . TYR A 1 181 ? 14.654 0.580 -17.494 1.00 98.00 181 TYR A N 1
ATOM 1432 C CA . TYR A 1 181 ? 14.712 2.030 -17.664 1.00 98.00 181 TYR A CA 1
ATOM 1433 C C . TYR A 1 181 ? 13.723 2.433 -18.753 1.00 98.00 181 TYR A C 1
ATOM 1435 O O . TYR A 1 181 ? 13.790 1.908 -19.863 1.00 98.00 181 TYR A O 1
ATOM 1443 N N . ALA A 1 182 ? 12.823 3.365 -18.453 1.00 97.88 182 ALA A N 1
ATOM 1444 C CA . ALA A 1 182 ? 11.872 3.916 -19.413 1.00 97.88 182 ALA A CA 1
ATOM 1445 C C . ALA A 1 182 ? 12.001 5.438 -19.450 1.00 97.88 182 ALA A C 1
ATOM 1447 O O . ALA A 1 182 ? 11.869 6.086 -18.418 1.00 97.88 182 ALA A O 1
ATOM 1448 N N . ASN A 1 183 ? 12.238 6.016 -20.625 1.00 96.81 183 ASN A N 1
ATOM 1449 C CA . ASN A 1 183 ? 12.526 7.441 -20.768 1.00 96.81 183 ASN A CA 1
ATOM 1450 C C . ASN A 1 183 ? 11.735 8.090 -21.910 1.00 96.81 183 ASN A C 1
ATOM 1452 O O . ASN A 1 183 ? 11.471 7.472 -22.949 1.00 96.81 183 ASN A O 1
ATOM 1456 N N . ILE A 1 184 ? 11.376 9.361 -21.735 1.00 95.00 184 ILE A N 1
ATOM 1457 C CA . ILE A 1 184 ? 10.504 10.090 -22.651 1.00 95.00 184 ILE A CA 1
ATOM 1458 C C . ILE A 1 184 ? 11.332 10.731 -23.774 1.00 95.00 184 ILE A C 1
ATOM 1460 O O . ILE A 1 184 ? 12.120 11.658 -23.605 1.00 95.00 184 ILE A O 1
ATOM 1464 N N . ARG A 1 185 ? 11.104 10.286 -25.008 1.00 94.50 185 ARG A N 1
ATOM 1465 C CA . ARG A 1 185 ? 11.723 10.865 -26.205 1.00 94.50 185 ARG A CA 1
ATOM 1466 C C . ARG A 1 185 ? 11.094 12.204 -26.557 1.00 94.50 185 ARG A C 1
ATOM 1468 O O . ARG A 1 185 ? 9.875 12.335 -26.612 1.00 94.50 185 ARG A O 1
ATOM 1475 N N . GLY A 1 186 ? 11.948 13.180 -26.870 1.00 86.62 186 GLY A N 1
ATOM 1476 C CA . GLY A 1 186 ? 11.538 14.527 -27.276 1.00 86.62 186 GLY A CA 1
ATOM 1477 C C . GLY A 1 186 ? 11.246 15.482 -26.116 1.00 86.62 186 GLY A C 1
ATOM 1478 O O . GLY A 1 186 ? 10.919 16.642 -26.367 1.00 86.62 186 GLY A O 1
ATOM 1479 N N . PHE A 1 187 ? 11.415 15.042 -24.866 1.00 83.69 187 PHE A N 1
ATOM 1480 C CA . PHE A 1 187 ? 11.012 15.802 -23.687 1.00 83.69 187 PHE A CA 1
ATOM 1481 C C . PHE A 1 187 ? 11.829 17.084 -23.454 1.00 83.69 187 PHE A C 1
ATOM 1483 O O . PHE A 1 187 ? 11.248 18.134 -23.190 1.00 83.69 187 PHE A O 1
ATOM 1490 N N . CYS A 1 188 ? 13.153 17.075 -23.676 1.00 77.50 188 CYS A N 1
ATOM 1491 C CA . CYS A 1 188 ? 13.995 18.281 -23.559 1.00 77.50 188 CYS A CA 1
ATOM 1492 C C . CYS A 1 188 ? 13.478 19.481 -24.375 1.00 77.50 188 CYS A C 1
ATOM 1494 O O . CYS A 1 188 ? 13.622 20.628 -23.957 1.00 77.50 188 CYS A O 1
ATOM 1496 N N . ARG A 1 189 ? 12.853 19.236 -25.537 1.00 77.25 189 ARG A N 1
ATOM 1497 C CA . ARG A 1 189 ? 12.302 20.307 -26.387 1.00 77.25 189 ARG A CA 1
ATOM 1498 C C . ARG A 1 189 ? 11.061 20.964 -25.771 1.00 77.25 189 ARG A C 1
ATOM 1500 O O . ARG A 1 189 ? 10.783 22.126 -26.069 1.00 77.25 189 ARG A O 1
ATOM 1507 N N . LEU A 1 190 ? 10.332 20.256 -24.907 1.00 74.62 190 LEU A N 1
ATOM 1508 C CA . LEU A 1 190 ? 9.161 20.798 -24.216 1.00 74.62 190 LEU A CA 1
ATOM 1509 C C . LEU A 1 190 ? 9.543 21.830 -23.157 1.00 74.62 190 LEU A C 1
ATOM 1511 O O . LEU A 1 190 ? 8.890 22.866 -23.087 1.00 74.62 190 LEU A O 1
ATOM 1515 N N . PHE A 1 191 ? 10.631 21.612 -22.411 1.00 71.38 191 PHE A N 1
ATOM 1516 C CA . PHE A 1 191 ? 11.129 22.589 -21.431 1.00 71.38 191 PHE A CA 1
ATOM 1517 C C . PHE A 1 191 ? 11.464 23.947 -22.049 1.00 71.38 191 PHE A C 1
ATOM 1519 O O . PHE A 1 191 ? 11.288 24.977 -21.410 1.00 71.38 191 PHE A O 1
ATOM 1526 N N . ALA A 1 192 ? 11.939 23.958 -23.296 1.00 71.75 192 ALA A N 1
ATOM 1527 C CA . ALA A 1 192 ? 12.278 25.194 -23.995 1.00 71.75 192 ALA A CA 1
ATOM 1528 C C . ALA A 1 192 ? 11.045 25.964 -24.505 1.00 71.75 192 ALA A C 1
ATOM 1530 O O . ALA A 1 192 ? 11.163 27.132 -24.865 1.00 71.75 192 ALA A O 1
ATOM 1531 N N . SER A 1 193 ? 9.881 25.314 -24.582 1.00 74.00 193 SER A N 1
ATOM 1532 C CA . SER A 1 193 ? 8.682 25.835 -25.254 1.00 74.00 193 SER A CA 1
ATOM 1533 C C . SER A 1 193 ? 7.468 26.015 -24.337 1.00 74.00 193 SER A C 1
ATOM 1535 O O . SER A 1 193 ? 6.464 26.569 -24.780 1.00 74.00 193 SER A O 1
ATOM 1537 N N . HIS A 1 194 ? 7.548 25.581 -23.077 1.00 79.31 194 HIS A N 1
ATOM 1538 C CA . HIS A 1 194 ? 6.449 25.615 -22.110 1.00 79.31 194 HIS A CA 1
ATOM 1539 C C . HIS A 1 194 ? 6.923 26.094 -20.736 1.00 79.31 194 HIS A C 1
ATOM 1541 O O . HIS A 1 194 ? 8.097 25.974 -20.390 1.00 79.31 194 HIS A O 1
ATOM 1547 N N . ASP A 1 195 ? 5.994 26.609 -19.928 1.00 87.44 195 ASP A N 1
ATOM 1548 C CA . ASP A 1 195 ? 6.281 26.933 -18.533 1.00 87.44 195 ASP A CA 1
ATOM 1549 C C . ASP A 1 195 ? 6.458 25.672 -17.663 1.00 87.44 195 ASP A C 1
ATOM 1551 O O . ASP A 1 195 ? 5.980 24.578 -17.982 1.00 87.44 195 ASP A O 1
ATOM 1555 N N . ALA A 1 196 ? 7.133 25.838 -16.523 1.00 86.81 196 ALA A N 1
ATOM 1556 C CA . ALA A 1 196 ? 7.438 24.738 -15.611 1.00 86.81 196 ALA A CA 1
ATOM 1557 C C . ALA A 1 196 ? 6.184 24.034 -15.060 1.00 86.81 196 ALA A C 1
ATOM 1559 O O . ALA A 1 196 ? 6.212 22.826 -14.832 1.00 86.81 196 ALA A O 1
ATOM 1560 N N . GLN A 1 197 ? 5.073 24.754 -14.858 1.00 87.19 197 GLN A N 1
ATOM 1561 C CA . GLN A 1 197 ? 3.851 24.149 -14.323 1.00 87.19 197 GLN A CA 1
ATOM 1562 C C . GLN A 1 197 ? 3.220 23.197 -15.336 1.00 87.19 197 GLN A C 1
ATOM 1564 O O . GLN A 1 197 ? 2.749 22.122 -14.967 1.00 87.19 197 GLN A O 1
ATOM 1569 N N . MET A 1 198 ? 3.212 23.581 -16.610 1.00 85.44 198 MET A N 1
ATOM 1570 C CA . MET A 1 198 ? 2.722 22.746 -17.694 1.00 85.44 198 MET A CA 1
ATOM 1571 C C . MET A 1 198 ? 3.577 21.490 -17.839 1.00 85.44 198 MET A C 1
ATOM 1573 O O . MET A 1 198 ? 3.024 20.395 -17.913 1.00 85.44 198 MET A O 1
ATOM 1577 N N . VAL A 1 199 ? 4.905 21.630 -17.789 1.00 87.19 199 VAL A N 1
ATOM 1578 C CA . VAL A 1 199 ? 5.822 20.485 -17.870 1.00 87.19 199 VAL A CA 1
ATOM 1579 C C . VAL A 1 199 ? 5.592 19.499 -16.720 1.00 87.19 199 VAL A C 1
ATOM 1581 O O . VAL A 1 199 ? 5.467 18.299 -16.960 1.00 87.19 199 VAL A O 1
ATOM 1584 N N . ILE A 1 200 ? 5.452 19.992 -15.486 1.00 88.94 200 ILE A N 1
ATOM 1585 C CA . ILE A 1 200 ? 5.169 19.143 -14.318 1.00 88.94 200 ILE A CA 1
ATOM 1586 C C . ILE A 1 200 ? 3.807 18.452 -14.452 1.00 88.94 200 ILE A C 1
ATOM 1588 O O . ILE A 1 200 ? 3.706 17.256 -14.190 1.00 88.94 200 ILE A O 1
ATOM 1592 N N . ARG A 1 201 ? 2.758 19.161 -14.896 1.00 89.19 201 ARG A N 1
ATOM 1593 C CA . ARG A 1 201 ? 1.440 18.545 -15.134 1.00 89.19 201 ARG A CA 1
ATOM 1594 C C . ARG A 1 201 ? 1.511 17.430 -16.177 1.00 89.19 201 ARG A C 1
ATOM 1596 O O . ARG A 1 201 ? 0.887 16.391 -15.983 1.00 89.19 201 ARG A O 1
ATOM 1603 N N . MET A 1 202 ? 2.276 17.629 -17.251 1.00 88.62 202 MET A N 1
ATOM 1604 C CA . MET A 1 202 ? 2.471 16.614 -18.290 1.00 88.62 202 MET A CA 1
ATOM 1605 C C . MET A 1 202 ? 3.201 15.385 -17.743 1.00 88.62 202 MET A C 1
ATOM 1607 O O . MET A 1 202 ? 2.715 14.274 -17.933 1.00 88.62 202 MET A O 1
ATOM 1611 N N . LEU A 1 203 ? 4.312 15.571 -17.021 1.00 90.75 203 LEU A N 1
ATOM 1612 C CA . LEU A 1 203 ? 5.035 14.462 -16.388 1.00 90.75 203 LEU A CA 1
ATOM 1613 C C . LEU A 1 203 ? 4.149 13.686 -15.423 1.00 90.75 203 LEU A C 1
ATOM 1615 O O . LEU A 1 203 ? 4.059 12.468 -15.529 1.00 90.75 203 LEU A O 1
ATOM 1619 N N . ASN A 1 204 ? 3.442 14.386 -14.537 1.00 91.56 204 ASN A N 1
ATOM 1620 C CA . ASN A 1 204 ? 2.562 13.742 -13.569 1.00 91.56 204 ASN A CA 1
ATOM 1621 C C . ASN A 1 204 ? 1.454 12.944 -14.266 1.00 91.56 204 ASN A C 1
ATOM 1623 O O . ASN A 1 204 ? 1.205 11.811 -13.873 1.00 91.56 204 ASN A O 1
ATOM 1627 N N . SER A 1 205 ? 0.855 13.473 -15.341 1.00 92.25 205 SER A N 1
ATOM 1628 C CA . SER A 1 205 ? -0.151 12.737 -16.120 1.00 92.25 205 SER A CA 1
ATOM 1629 C C . SER A 1 205 ? 0.417 11.490 -16.806 1.00 92.25 205 SER A C 1
ATOM 1631 O O . SER A 1 205 ? -0.322 10.524 -16.993 1.00 92.25 205 SER A O 1
ATOM 1633 N N . ILE A 1 206 ? 1.689 11.506 -17.215 1.00 94.06 206 ILE A N 1
ATOM 1634 C CA . ILE A 1 206 ? 2.362 10.335 -17.790 1.00 94.06 206 ILE A CA 1
ATOM 1635 C C . ILE A 1 206 ? 2.643 9.312 -16.686 1.00 94.06 206 ILE A C 1
ATOM 1637 O O . ILE A 1 206 ? 2.267 8.148 -16.815 1.00 94.06 206 ILE A O 1
ATOM 1641 N N . TYR A 1 207 ? 3.263 9.733 -15.584 1.00 94.38 207 TYR A N 1
ATOM 1642 C CA . TYR A 1 207 ? 3.637 8.846 -14.482 1.00 94.38 207 TYR A CA 1
ATOM 1643 C C . TYR A 1 207 ? 2.426 8.224 -13.789 1.00 94.38 207 TYR A C 1
ATOM 1645 O O . TYR A 1 207 ? 2.471 7.042 -13.460 1.00 94.38 207 TYR A O 1
ATOM 1653 N N . GLU A 1 208 ? 1.313 8.951 -13.676 1.00 94.06 208 GLU A N 1
ATOM 1654 C CA . GLU A 1 208 ? 0.039 8.424 -13.171 1.00 94.06 208 GLU A CA 1
ATOM 1655 C C . GLU A 1 208 ? -0.482 7.236 -13.998 1.00 94.06 208 GLU A C 1
ATOM 1657 O O . GLU A 1 208 ? -1.199 6.389 -13.473 1.00 94.06 208 GLU A O 1
ATOM 1662 N N . LYS A 1 209 ? -0.097 7.127 -15.278 1.00 95.62 209 LYS A N 1
ATOM 1663 C CA . LYS A 1 209 ? -0.431 5.977 -16.132 1.00 95.62 209 LYS A CA 1
ATOM 1664 C C . LYS A 1 209 ? 0.653 4.907 -16.173 1.00 95.62 209 LYS A C 1
ATOM 1666 O O . LYS A 1 209 ? 0.313 3.734 -16.252 1.00 95.62 209 LYS A O 1
ATOM 1671 N N . LEU A 1 210 ? 1.932 5.284 -16.160 1.00 96.25 210 LEU A N 1
ATOM 1672 C CA . LEU A 1 210 ? 3.031 4.326 -16.333 1.00 96.25 210 LEU A CA 1
ATOM 1673 C C . LEU A 1 210 ? 3.431 3.623 -15.034 1.00 96.25 210 LEU A C 1
ATOM 1675 O O . LEU A 1 210 ? 3.703 2.428 -15.048 1.00 96.25 210 LEU A O 1
ATOM 1679 N N . VAL A 1 211 ? 3.483 4.349 -13.918 1.00 94.81 211 VAL A N 1
ATOM 1680 C CA . VAL A 1 211 ? 4.020 3.827 -12.655 1.00 94.81 211 VAL A CA 1
ATOM 1681 C C . VAL A 1 211 ? 3.148 2.717 -12.050 1.00 94.81 211 VAL A C 1
ATOM 1683 O O . VAL A 1 211 ? 3.725 1.710 -11.638 1.00 94.81 211 VAL A O 1
ATOM 1686 N N . PRO A 1 212 ? 1.798 2.795 -12.051 1.00 94.31 212 PRO A N 1
ATOM 1687 C CA . PRO A 1 212 ? 0.959 1.698 -11.557 1.00 94.31 212 PRO A CA 1
ATOM 1688 C C . PRO A 1 212 ? 1.229 0.349 -12.236 1.00 94.31 212 PRO A C 1
ATOM 1690 O O . PRO A 1 212 ? 1.191 -0.683 -11.572 1.00 94.31 212 PRO A O 1
ATOM 1693 N N . ILE A 1 213 ? 1.601 0.356 -13.522 1.00 96.94 213 ILE A N 1
ATOM 1694 C CA . ILE A 1 213 ? 1.902 -0.852 -14.309 1.00 96.94 213 ILE A CA 1
ATOM 1695 C C . ILE A 1 213 ? 3.080 -1.631 -13.700 1.00 96.94 213 ILE A C 1
ATOM 1697 O O . ILE A 1 213 ? 3.079 -2.859 -13.717 1.00 96.94 213 ILE A O 1
ATOM 1701 N N . ILE A 1 214 ? 4.069 -0.940 -13.116 1.00 95.50 214 ILE A N 1
ATOM 1702 C CA . ILE A 1 214 ? 5.196 -1.591 -12.424 1.00 95.50 214 ILE A CA 1
ATOM 1703 C C . ILE A 1 214 ? 4.657 -2.475 -11.297 1.00 95.50 214 ILE A C 1
ATOM 1705 O O . ILE A 1 214 ? 4.998 -3.654 -11.213 1.00 95.50 214 ILE A O 1
ATOM 1709 N N . PHE A 1 215 ? 3.769 -1.923 -10.471 1.00 91.00 215 PHE A N 1
ATOM 1710 C CA . PHE A 1 215 ? 3.191 -2.618 -9.324 1.00 91.00 215 PHE A CA 1
ATOM 1711 C C . PHE A 1 215 ? 2.210 -3.722 -9.742 1.00 91.00 215 PHE A C 1
ATOM 1713 O O . PHE A 1 215 ? 2.240 -4.807 -9.165 1.00 91.00 215 PHE A O 1
ATOM 1720 N N . GLU A 1 216 ? 1.400 -3.503 -10.786 1.00 92.69 216 GLU A N 1
ATOM 1721 C CA . GLU A 1 216 ? 0.503 -4.526 -11.358 1.00 92.69 216 GLU A CA 1
ATOM 1722 C C . GLU A 1 216 ? 1.268 -5.790 -11.785 1.00 92.69 216 GLU A C 1
ATOM 1724 O O . GLU A 1 216 ? 0.794 -6.914 -11.600 1.00 92.69 216 GLU A O 1
ATOM 1729 N N . HIS A 1 217 ? 2.493 -5.615 -12.285 1.00 94.44 217 HIS A N 1
ATOM 1730 C CA . HIS A 1 217 ? 3.394 -6.702 -12.658 1.00 94.44 217 HIS A CA 1
ATOM 1731 C C . HIS A 1 217 ? 4.351 -7.137 -11.537 1.00 94.44 217 HIS A C 1
ATOM 1733 O O . HIS A 1 217 ? 5.236 -7.954 -11.789 1.00 94.44 217 HIS A O 1
ATOM 1739 N N . ARG A 1 218 ? 4.147 -6.677 -10.295 1.00 91.06 218 ARG A N 1
ATOM 1740 C CA . ARG A 1 218 ? 4.978 -6.988 -9.113 1.00 91.06 218 ARG A CA 1
ATOM 1741 C C . ARG A 1 218 ? 6.450 -6.580 -9.250 1.00 91.06 218 ARG A C 1
ATOM 1743 O O . ARG A 1 218 ? 7.336 -7.268 -8.748 1.00 91.06 218 ARG A O 1
ATOM 1750 N N . GLY A 1 219 ? 6.706 -5.488 -9.957 1.00 91.44 219 GLY A N 1
ATOM 1751 C CA . GLY A 1 219 ? 8.004 -4.829 -9.976 1.00 91.44 219 GLY A CA 1
ATOM 1752 C C . GLY A 1 219 ? 8.187 -3.901 -8.781 1.00 91.44 219 GLY A C 1
ATOM 1753 O O . GLY A 1 219 ? 7.226 -3.420 -8.179 1.00 91.44 219 GLY A O 1
ATOM 1754 N N . THR A 1 220 ? 9.445 -3.608 -8.486 1.00 90.69 220 THR A N 1
ATOM 1755 C CA . THR A 1 220 ? 9.857 -2.615 -7.500 1.00 90.69 220 THR A CA 1
ATOM 1756 C C . THR A 1 220 ? 10.164 -1.315 -8.227 1.00 90.69 220 THR A C 1
ATOM 1758 O O . THR A 1 220 ? 11.056 -1.264 -9.077 1.00 90.69 220 THR A O 1
ATOM 1761 N N . PHE A 1 221 ? 9.410 -0.260 -7.916 1.00 91.62 221 PHE A N 1
ATOM 1762 C CA . PHE A 1 221 ? 9.760 1.096 -8.335 1.00 91.62 221 PHE A CA 1
ATOM 1763 C C . PHE A 1 221 ? 11.051 1.521 -7.626 1.00 91.62 221 PHE A C 1
ATOM 1765 O O . PHE A 1 221 ? 11.160 1.361 -6.412 1.00 91.62 221 PHE A O 1
ATOM 1772 N N . ASP A 1 222 ? 12.010 2.053 -8.381 1.00 90.50 222 ASP A N 1
ATOM 1773 C CA . ASP A 1 222 ? 13.291 2.516 -7.845 1.00 90.50 222 ASP A CA 1
ATOM 1774 C C . ASP A 1 222 ? 13.271 4.037 -7.670 1.00 90.50 222 ASP A C 1
ATOM 1776 O O . ASP A 1 222 ? 13.139 4.527 -6.549 1.00 90.50 222 ASP A O 1
ATOM 1780 N N . LYS A 1 223 ? 13.347 4.806 -8.763 1.00 89.44 223 LYS A N 1
ATOM 1781 C CA . LYS A 1 223 ? 13.269 6.271 -8.703 1.00 89.44 223 LYS A CA 1
ATOM 1782 C C . LYS A 1 223 ? 12.935 6.911 -10.048 1.00 89.44 223 LYS A C 1
ATOM 1784 O O . LYS A 1 223 ? 12.843 6.266 -11.091 1.00 89.44 223 LYS A O 1
ATOM 1789 N N . TYR A 1 224 ? 12.787 8.232 -10.008 1.00 90.38 224 TYR A N 1
ATOM 1790 C CA . TYR A 1 224 ? 12.832 9.073 -11.199 1.00 90.38 224 TYR A CA 1
ATOM 1791 C C . TYR A 1 224 ? 14.260 9.582 -11.416 1.00 90.38 224 TYR A C 1
ATOM 1793 O O . TYR A 1 224 ? 14.890 10.081 -10.481 1.00 90.38 224 TYR A O 1
ATOM 1801 N N . ILE A 1 225 ? 14.759 9.510 -12.650 1.00 87.31 225 ILE A N 1
ATOM 1802 C CA . ILE A 1 225 ? 16.041 10.106 -13.051 1.00 87.31 225 ILE A CA 1
ATOM 1803 C C . ILE A 1 225 ? 15.764 11.088 -14.188 1.00 87.31 225 ILE A C 1
ATOM 1805 O O . ILE A 1 225 ? 15.713 10.713 -15.356 1.00 87.31 225 ILE A O 1
ATOM 1809 N N . GLY A 1 226 ? 15.556 12.359 -13.837 1.00 85.75 226 GLY A N 1
ATOM 1810 C CA . GLY A 1 226 ? 15.062 13.353 -14.792 1.00 85.75 226 GLY A CA 1
ATOM 1811 C C . GLY A 1 226 ? 13.635 13.016 -15.234 1.00 85.75 226 GLY A C 1
ATOM 1812 O O . GLY A 1 226 ? 12.722 12.983 -14.410 1.00 85.75 226 GLY A O 1
ATOM 1813 N N . ASP A 1 227 ? 13.453 12.771 -16.528 1.00 87.88 227 ASP A N 1
ATOM 1814 C CA . ASP A 1 227 ? 12.211 12.313 -17.161 1.00 87.88 227 ASP A CA 1
ATOM 1815 C C . ASP A 1 227 ? 12.126 10.787 -17.345 1.00 87.88 227 ASP A C 1
ATOM 1817 O O . ASP A 1 227 ? 11.149 10.277 -17.899 1.00 87.88 227 ASP A O 1
ATOM 1821 N N . ALA A 1 228 ? 13.133 10.056 -16.858 1.00 91.38 228 ALA A N 1
ATOM 1822 C CA . ALA A 1 228 ? 13.142 8.604 -16.861 1.00 91.38 228 ALA A CA 1
ATOM 1823 C C . ALA A 1 228 ? 12.526 8.017 -15.583 1.00 91.38 228 ALA A C 1
ATOM 1825 O O . ALA A 1 228 ? 12.715 8.533 -14.478 1.00 91.38 228 ALA A O 1
ATOM 1826 N N . VAL A 1 229 ? 11.852 6.882 -15.745 1.00 95.38 229 VAL A N 1
ATOM 1827 C CA . VAL A 1 229 ? 11.366 6.000 -14.683 1.00 95.38 229 VAL A CA 1
ATOM 1828 C C . VAL A 1 229 ? 12.269 4.773 -14.624 1.00 95.38 229 VAL A C 1
ATOM 1830 O O . VAL A 1 229 ? 12.504 4.130 -15.653 1.00 95.38 229 VAL A O 1
ATOM 1833 N N . THR A 1 230 ? 12.749 4.434 -13.428 1.00 95.62 230 THR A N 1
ATOM 1834 C CA . THR A 1 230 ? 13.528 3.218 -13.183 1.00 95.62 230 THR A CA 1
ATOM 1835 C C . THR A 1 230 ? 12.753 2.246 -12.305 1.00 95.62 230 THR A C 1
ATOM 1837 O O . THR A 1 230 ? 12.051 2.626 -11.364 1.00 95.62 230 THR A O 1
ATOM 1840 N N . ALA A 1 231 ? 12.862 0.966 -12.638 1.00 96.38 231 ALA A N 1
ATOM 1841 C CA . ALA A 1 231 ? 12.252 -0.120 -11.889 1.00 96.38 231 ALA A CA 1
ATOM 1842 C C . ALA A 1 231 ? 13.104 -1.380 -12.005 1.00 96.38 231 ALA A C 1
ATOM 1844 O O . ALA A 1 231 ? 13.920 -1.516 -12.918 1.00 96.38 231 ALA A O 1
ATOM 1845 N N . PHE A 1 232 ? 12.892 -2.332 -11.108 1.00 96.00 232 PHE A N 1
ATOM 1846 C CA . PHE A 1 232 ? 13.529 -3.636 -11.199 1.00 96.00 232 PHE A CA 1
ATOM 1847 C C . PHE A 1 232 ? 12.639 -4.754 -10.662 1.00 96.00 232 PHE A C 1
ATOM 1849 O O . PHE A 1 232 ? 11.676 -4.526 -9.936 1.00 96.00 232 PHE A O 1
ATOM 1856 N N . PHE A 1 233 ? 12.972 -5.978 -11.051 1.00 96.19 233 PHE A N 1
ATOM 1857 C CA . PHE A 1 233 ? 12.255 -7.204 -10.721 1.00 96.19 233 PHE A CA 1
ATOM 1858 C C . PHE A 1 233 ? 13.242 -8.214 -10.137 1.00 96.19 233 PHE A C 1
ATOM 1860 O O . PHE A 1 233 ? 14.413 -8.226 -10.528 1.00 96.19 233 PHE A O 1
ATOM 1867 N N . GLY A 1 234 ? 12.777 -9.054 -9.213 1.00 91.31 234 GLY A N 1
ATOM 1868 C CA . GLY A 1 234 ? 13.595 -10.050 -8.513 1.00 91.31 234 GLY A CA 1
ATOM 1869 C C . GLY A 1 234 ? 14.138 -9.636 -7.151 1.00 91.31 234 GLY A C 1
ATOM 1870 O O . GLY A 1 234 ? 14.827 -10.420 -6.505 1.00 91.31 234 GLY A O 1
ATOM 1871 N N . ALA A 1 235 ? 13.806 -8.431 -6.692 1.00 88.62 235 ALA A N 1
ATOM 1872 C CA . ALA A 1 235 ? 14.049 -7.979 -5.329 1.00 88.62 235 ALA A CA 1
ATOM 1873 C C . ALA A 1 235 ? 12.996 -6.918 -4.931 1.00 88.62 235 ALA A C 1
ATOM 1875 O O . ALA A 1 235 ? 12.546 -6.175 -5.807 1.00 88.62 235 ALA A O 1
ATOM 1876 N N . PRO A 1 236 ? 12.583 -6.824 -3.650 1.00 80.31 236 PRO A N 1
ATOM 1877 C CA . PRO A 1 236 ? 13.020 -7.656 -2.521 1.00 80.31 236 PRO A CA 1
ATOM 1878 C C . PRO A 1 236 ? 12.489 -9.096 -2.584 1.00 80.31 236 PRO A C 1
ATOM 1880 O O . PRO A 1 236 ? 13.061 -9.989 -1.965 1.00 80.31 236 PRO A O 1
ATOM 1883 N N . VAL A 1 237 ? 11.438 -9.335 -3.374 1.00 84.06 237 VAL A N 1
ATOM 1884 C CA . VAL A 1 237 ? 10.856 -10.661 -3.602 1.00 84.06 237 VAL A CA 1
ATOM 1885 C C . VAL A 1 237 ? 11.264 -11.172 -4.981 1.00 84.06 237 VAL A C 1
ATOM 1887 O O . VAL A 1 237 ? 11.114 -10.465 -5.975 1.00 84.06 237 VAL A O 1
ATOM 1890 N N . HIS A 1 238 ? 11.762 -12.406 -5.033 1.00 87.75 238 HIS A N 1
ATOM 1891 C CA . HIS A 1 238 ? 12.126 -13.078 -6.277 1.00 87.75 238 HIS A CA 1
ATOM 1892 C C . HIS A 1 238 ? 10.980 -13.940 -6.814 1.00 87.75 238 HIS A C 1
ATOM 1894 O O . HIS A 1 238 ? 10.367 -14.702 -6.058 1.00 87.75 238 HIS A O 1
ATOM 1900 N N . TYR A 1 239 ? 10.747 -13.876 -8.127 1.00 91.31 239 TYR A N 1
ATOM 1901 C CA . TYR A 1 239 ? 9.829 -14.753 -8.844 1.00 91.31 239 TYR A CA 1
ATOM 1902 C C . TYR A 1 239 ? 10.526 -15.436 -10.036 1.00 91.31 239 TYR A C 1
ATOM 1904 O O . TYR A 1 239 ? 11.332 -14.820 -10.731 1.00 91.31 239 TYR A O 1
ATOM 1912 N N . PRO A 1 240 ? 10.183 -16.694 -10.372 1.00 91.75 240 PRO A N 1
ATOM 1913 C CA . PRO A 1 240 ? 10.804 -17.383 -11.510 1.00 91.75 240 PRO A CA 1
ATOM 1914 C C . PRO A 1 240 ? 10.627 -16.674 -12.864 1.00 91.75 240 PRO A C 1
ATOM 1916 O O . PRO A 1 240 ? 11.392 -16.916 -13.793 1.00 91.75 240 PRO A O 1
ATOM 1919 N N . ASP A 1 241 ? 9.608 -15.823 -12.989 1.00 94.75 241 ASP A N 1
ATOM 1920 C CA . ASP A 1 241 ? 9.219 -15.113 -14.206 1.00 94.75 241 ASP A CA 1
ATOM 1921 C C . ASP A 1 241 ? 9.535 -13.604 -14.172 1.00 94.75 241 ASP A C 1
ATOM 1923 O O . ASP A 1 241 ? 8.981 -12.855 -14.975 1.00 94.75 241 ASP A O 1
ATOM 1927 N N . ASP A 1 242 ? 10.445 -13.148 -13.299 1.00 96.12 242 ASP A N 1
ATOM 1928 C CA . ASP A 1 242 ? 10.828 -11.729 -13.155 1.00 96.12 242 ASP A CA 1
ATOM 1929 C C . ASP A 1 242 ? 11.184 -11.054 -14.491 1.00 96.12 242 ASP A C 1
ATOM 1931 O O . ASP A 1 242 ? 10.665 -9.982 -14.809 1.00 96.12 242 ASP A O 1
ATOM 1935 N N . SER A 1 243 ? 11.999 -11.702 -15.331 1.00 97.12 243 SER A N 1
ATOM 1936 C CA . SER A 1 243 ? 12.352 -11.160 -16.652 1.00 97.12 243 SER A CA 1
ATOM 1937 C C . SER A 1 243 ? 11.139 -11.046 -17.579 1.00 97.12 243 SER A C 1
ATOM 1939 O O . SER A 1 243 ? 11.026 -10.092 -18.349 1.00 97.12 243 SER A O 1
ATOM 1941 N N . THR A 1 244 ? 10.192 -11.985 -17.484 1.00 96.69 244 THR A N 1
ATOM 1942 C CA . THR A 1 244 ? 8.947 -11.943 -18.266 1.00 96.69 244 THR A CA 1
ATOM 1943 C C . THR A 1 244 ? 8.056 -10.795 -17.797 1.00 96.69 244 THR A C 1
ATOM 1945 O O . THR A 1 244 ? 7.564 -10.035 -18.632 1.00 96.69 244 THR A O 1
ATOM 1948 N N . ARG A 1 245 ? 7.897 -10.615 -16.479 1.00 96.62 245 ARG A N 1
ATOM 1949 C CA . ARG A 1 245 ? 7.143 -9.498 -15.883 1.00 96.62 245 ARG A CA 1
ATOM 1950 C C . ARG A 1 245 ? 7.725 -8.146 -16.289 1.00 96.62 245 ARG A C 1
ATOM 1952 O O . ARG A 1 245 ? 6.963 -7.252 -16.651 1.00 96.62 245 ARG A O 1
ATOM 1959 N N . ALA A 1 246 ? 9.051 -8.010 -16.316 1.00 98.19 246 ALA A N 1
ATOM 1960 C CA . ALA A 1 246 ? 9.719 -6.784 -16.752 1.00 98.19 246 ALA A CA 1
ATOM 1961 C C . ALA A 1 246 ? 9.396 -6.429 -18.213 1.00 98.19 246 ALA A C 1
ATOM 1963 O O . ALA A 1 246 ? 9.028 -5.294 -18.521 1.00 98.19 246 ALA A O 1
ATOM 1964 N N . VAL A 1 247 ? 9.465 -7.405 -19.124 1.00 98.19 247 VAL A N 1
ATOM 1965 C CA . VAL A 1 247 ? 9.127 -7.182 -20.540 1.00 98.19 247 VAL A CA 1
ATOM 1966 C C . VAL A 1 247 ? 7.629 -6.914 -20.721 1.00 98.19 247 VAL A C 1
ATOM 1968 O O . VAL A 1 247 ? 7.260 -6.035 -21.498 1.00 98.19 247 VAL A O 1
ATOM 1971 N N . GLN A 1 248 ? 6.757 -7.615 -19.990 1.00 97.62 248 GLN A N 1
ATOM 1972 C CA . GLN A 1 248 ? 5.313 -7.346 -19.994 1.00 97.62 248 GLN A CA 1
ATOM 1973 C C . GLN A 1 248 ? 4.998 -5.927 -19.512 1.00 97.62 248 GLN A C 1
ATOM 1975 O O . GLN A 1 248 ? 4.221 -5.230 -20.162 1.00 97.62 248 GLN A O 1
ATOM 1980 N N . THR A 1 249 ? 5.670 -5.477 -18.450 1.00 98.31 249 THR A N 1
ATOM 1981 C CA . THR A 1 249 ? 5.586 -4.102 -17.938 1.00 98.31 249 THR A CA 1
ATOM 1982 C C . THR A 1 249 ? 5.952 -3.103 -19.029 1.00 98.31 249 THR A C 1
ATOM 1984 O O . THR A 1 249 ? 5.197 -2.171 -19.288 1.00 98.31 249 THR A O 1
ATOM 1987 N N . ALA A 1 250 ? 7.066 -3.317 -19.734 1.00 98.38 250 ALA A N 1
ATOM 1988 C CA . ALA A 1 250 ? 7.496 -2.435 -20.817 1.00 98.38 250 ALA A CA 1
ATOM 1989 C C . ALA A 1 250 ? 6.495 -2.379 -21.985 1.00 98.38 250 ALA A C 1
ATOM 1991 O O . ALA A 1 250 ? 6.203 -1.300 -22.503 1.00 98.38 250 ALA A O 1
ATOM 1992 N N . VAL A 1 251 ? 5.932 -3.522 -22.387 1.00 97.94 251 VAL A N 1
ATOM 1993 C CA . VAL A 1 251 ? 4.894 -3.585 -23.431 1.00 97.94 251 VAL A CA 1
ATOM 1994 C C . VAL A 1 251 ? 3.627 -2.850 -22.986 1.00 97.94 251 VAL A C 1
ATOM 1996 O O . VAL A 1 251 ? 3.077 -2.057 -23.753 1.00 97.94 251 VAL A O 1
ATOM 1999 N N . ALA A 1 252 ? 3.184 -3.065 -21.746 1.00 98.00 252 ALA A N 1
ATOM 2000 C CA . ALA A 1 252 ? 2.031 -2.378 -21.175 1.00 98.00 252 ALA A CA 1
ATOM 2001 C C . ALA A 1 252 ? 2.267 -0.861 -21.072 1.00 98.00 252 ALA A C 1
ATOM 2003 O O . ALA A 1 252 ? 1.396 -0.084 -21.465 1.00 98.00 252 ALA A O 1
ATOM 2004 N N . MET A 1 253 ? 3.465 -0.426 -20.666 1.00 98.12 253 MET A N 1
ATOM 2005 C CA . MET A 1 253 ? 3.865 0.985 -20.655 1.00 98.12 253 MET A CA 1
ATOM 2006 C C . MET A 1 253 ? 3.824 1.613 -22.052 1.00 98.12 253 MET A C 1
ATOM 2008 O O . MET A 1 253 ? 3.263 2.697 -22.208 1.00 98.12 253 MET A O 1
ATOM 2012 N N . GLN A 1 254 ? 4.349 0.939 -23.084 1.00 97.81 254 GLN A N 1
ATOM 2013 C CA . GLN A 1 254 ? 4.256 1.427 -24.469 1.00 97.81 254 GLN A CA 1
ATOM 2014 C C . GLN A 1 254 ? 2.796 1.571 -24.926 1.00 97.81 254 GLN A C 1
ATOM 2016 O O . GLN A 1 254 ? 2.434 2.561 -25.574 1.00 97.81 254 GLN A O 1
ATOM 2021 N N . GLY A 1 255 ? 1.941 0.608 -24.567 1.00 96.75 255 GLY A N 1
ATOM 2022 C CA . GLY A 1 255 ? 0.505 0.647 -24.846 1.00 96.75 255 GLY A CA 1
ATOM 2023 C C . GLY A 1 255 ? -0.197 1.816 -24.151 1.00 96.75 255 GLY A C 1
ATOM 2024 O O . GLY A 1 255 ? -0.880 2.604 -24.811 1.00 96.75 255 GLY A O 1
ATOM 2025 N N . ALA A 1 256 ? 0.023 1.974 -22.845 1.00 97.12 256 ALA A N 1
ATOM 2026 C CA . ALA A 1 256 ? -0.544 3.052 -22.039 1.00 97.12 256 ALA A CA 1
ATOM 2027 C C . ALA A 1 256 ? -0.074 4.433 -22.516 1.00 97.12 256 ALA A C 1
ATOM 2029 O O . ALA A 1 256 ? -0.890 5.340 -22.678 1.00 97.12 256 ALA A O 1
ATOM 2030 N N . PHE A 1 257 ? 1.215 4.585 -22.833 1.00 96.69 257 PHE A N 1
ATOM 2031 C CA . PHE A 1 257 ? 1.762 5.825 -23.381 1.00 96.69 257 PHE A CA 1
ATOM 2032 C C . PHE A 1 257 ? 1.141 6.162 -24.741 1.00 96.69 257 PHE A C 1
ATOM 2034 O O . PHE A 1 257 ? 0.723 7.294 -24.985 1.00 96.69 257 PHE A O 1
ATOM 2041 N N . SER A 1 258 ? 1.012 5.167 -25.623 1.00 95.25 258 SER A N 1
ATOM 2042 C CA . SER A 1 258 ? 0.376 5.338 -26.934 1.00 95.25 258 SER A CA 1
ATOM 2043 C C . SER A 1 258 ? -1.094 5.736 -26.822 1.00 95.25 258 SER A C 1
ATOM 2045 O O . SER A 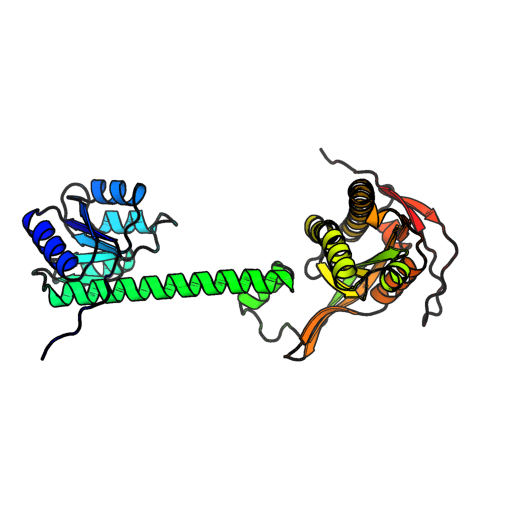1 258 ? -1.574 6.533 -27.628 1.00 95.25 258 SER A O 1
ATOM 2047 N N . GLN A 1 259 ? -1.811 5.201 -25.834 1.00 95.25 259 GLN A N 1
ATOM 2048 C CA . GLN A 1 259 ? -3.190 5.580 -25.550 1.00 95.25 259 GLN A CA 1
ATOM 2049 C C . GLN A 1 259 ? -3.273 7.019 -25.025 1.00 95.25 259 GLN A C 1
ATOM 2051 O O . GLN A 1 259 ? -4.042 7.818 -25.557 1.00 95.25 259 GLN A O 1
ATOM 2056 N N . LEU A 1 260 ? -2.408 7.388 -24.079 1.00 94.50 260 LEU A N 1
ATOM 2057 C CA . LEU A 1 260 ? -2.357 8.741 -23.526 1.00 94.50 260 LEU A CA 1
ATOM 2058 C C . LEU A 1 260 ? -2.061 9.794 -24.608 1.00 94.50 260 LEU A C 1
ATOM 2060 O O . LEU A 1 260 ? -2.675 10.858 -24.626 1.00 94.50 260 LEU A O 1
ATOM 2064 N N . LYS A 1 261 ? -1.198 9.473 -25.581 1.00 93.81 261 LYS A N 1
ATOM 2065 C CA . LYS A 1 261 ? -0.946 10.328 -26.755 1.00 93.81 261 LYS A CA 1
ATOM 2066 C C . LYS A 1 261 ? -2.180 10.574 -27.624 1.00 93.81 261 LYS A C 1
ATOM 2068 O O . LYS A 1 261 ? -2.262 11.621 -28.261 1.00 93.8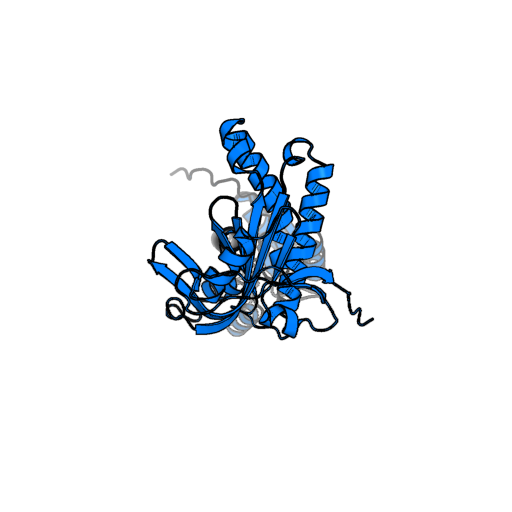1 261 LYS A O 1
ATOM 2073 N N . LYS A 1 262 ? -3.109 9.616 -27.703 1.00 92.88 262 LYS A N 1
ATOM 2074 C CA . LYS A 1 262 ? -4.370 9.784 -28.448 1.00 92.88 262 LYS A CA 1
ATOM 2075 C C . LYS A 1 262 ? -5.347 10.679 -27.692 1.00 92.88 262 LYS A C 1
ATOM 2077 O O . LYS A 1 262 ? -6.105 11.410 -28.317 1.00 92.88 262 LYS A O 1
ATOM 2082 N N . GLU A 1 263 ? -5.321 10.612 -26.366 1.00 92.69 263 GLU A N 1
ATOM 2083 C CA . GLU A 1 263 ? -6.194 11.388 -25.481 1.00 92.69 263 GLU A CA 1
ATOM 2084 C C . GLU A 1 263 ? -5.705 12.832 -25.305 1.00 92.69 263 GLU A C 1
ATOM 2086 O O . GLU A 1 263 ? -6.511 13.751 -25.169 1.00 92.69 263 GLU A O 1
ATOM 2091 N N . GLN A 1 264 ? -4.388 13.049 -25.342 1.00 90.31 264 GLN A N 1
ATOM 2092 C CA . GLN A 1 264 ? -3.761 14.341 -25.081 1.00 90.31 264 GLN A CA 1
ATOM 2093 C C . GLN A 1 264 ? -2.890 14.784 -26.259 1.00 90.31 264 GLN A C 1
ATOM 2095 O O . GLN A 1 264 ? -1.747 14.352 -26.422 1.00 90.31 264 GLN A O 1
ATOM 2100 N N . ALA A 1 265 ? -3.403 15.728 -27.052 1.00 86.56 265 ALA A N 1
ATOM 2101 C CA . ALA A 1 265 ? -2.695 16.269 -28.216 1.00 86.56 265 ALA A CA 1
ATOM 2102 C C . ALA A 1 265 ? -1.323 16.887 -27.871 1.00 86.56 265 ALA A C 1
ATOM 2104 O O . ALA A 1 265 ? -0.407 16.847 -28.693 1.00 86.56 265 ALA A O 1
ATOM 2105 N N . SER A 1 266 ? -1.151 17.404 -26.648 1.00 84.38 266 SER A N 1
ATOM 2106 C CA . SER A 1 266 ? 0.123 17.943 -26.146 1.00 84.38 266 SER A CA 1
ATOM 2107 C C . SER A 1 266 ? 1.250 16.904 -26.088 1.00 84.38 266 SER A C 1
ATOM 2109 O O . SER A 1 266 ? 2.421 17.278 -26.099 1.00 84.38 266 SER A O 1
ATOM 2111 N N . LEU A 1 267 ? 0.926 15.607 -26.066 1.00 88.12 267 LEU A N 1
ATOM 2112 C CA . LEU A 1 267 ? 1.896 14.509 -26.011 1.00 88.12 267 LEU A CA 1
ATOM 2113 C C . LEU A 1 267 ? 2.208 13.907 -27.388 1.00 88.12 267 LEU A C 1
ATOM 2115 O O . LEU A 1 267 ? 3.053 13.019 -27.493 1.00 88.12 267 LEU A O 1
ATOM 2119 N N . ALA A 1 268 ? 1.557 14.366 -28.462 1.00 86.75 268 ALA A N 1
ATOM 2120 C CA . ALA A 1 268 ? 1.637 13.733 -29.781 1.00 86.75 268 ALA A CA 1
ATOM 2121 C C . ALA A 1 268 ? 3.078 13.611 -30.321 1.00 86.75 268 ALA A C 1
ATOM 2123 O O . ALA A 1 268 ? 3.423 12.600 -30.942 1.00 86.75 268 ALA A O 1
ATOM 2124 N N . ALA A 1 269 ? 3.922 14.607 -30.039 1.00 87.44 269 ALA A N 1
ATOM 2125 C CA . ALA A 1 269 ? 5.320 14.660 -30.471 1.00 87.44 269 ALA A CA 1
ATOM 2126 C C . ALA A 1 269 ? 6.286 13.833 -29.601 1.00 87.44 269 ALA A C 1
ATOM 2128 O O . ALA A 1 269 ? 7.458 13.707 -29.956 1.00 87.44 269 ALA A O 1
ATOM 2129 N N . LEU A 1 270 ? 5.823 13.285 -28.475 1.00 92.56 270 LEU A N 1
ATOM 2130 C CA . LEU A 1 270 ? 6.654 12.508 -27.560 1.00 92.56 270 LEU A CA 1
ATOM 2131 C C . LEU A 1 270 ? 6.678 11.025 -27.925 1.00 92.56 270 LEU A C 1
ATOM 2133 O O . LEU A 1 270 ? 5.779 10.502 -28.586 1.00 92.56 270 LEU A O 1
ATOM 2137 N N . GLY A 1 271 ? 7.704 10.327 -27.457 1.00 94.50 271 GLY A N 1
ATOM 2138 C CA . GLY A 1 271 ? 7.809 8.872 -27.522 1.00 94.50 271 GLY A CA 1
ATOM 2139 C C . GLY A 1 271 ? 8.267 8.299 -26.190 1.00 94.50 271 GLY A C 1
ATOM 2140 O O . GLY A 1 271 ? 8.674 9.049 -25.311 1.00 94.50 271 GLY A O 1
ATOM 2141 N N . LEU A 1 272 ? 8.241 6.979 -26.063 1.00 97.38 272 LEU A N 1
ATOM 2142 C CA . LEU A 1 272 ? 8.813 6.274 -24.921 1.00 97.38 272 LEU A CA 1
ATOM 2143 C C . LEU A 1 272 ? 9.871 5.302 -25.448 1.00 97.38 272 LEU A C 1
ATOM 2145 O O . LEU A 1 272 ? 9.575 4.519 -26.350 1.00 97.38 272 LEU A O 1
ATOM 2149 N N . GLY A 1 273 ? 11.098 5.396 -24.947 1.00 98.06 273 GLY A N 1
ATOM 2150 C CA . GLY A 1 273 ? 12.160 4.418 -25.189 1.00 98.06 273 GLY A CA 1
ATOM 2151 C C . GLY A 1 273 ? 12.379 3.602 -23.922 1.00 98.06 273 GLY A C 1
ATOM 2152 O O . GLY A 1 273 ? 12.362 4.171 -22.830 1.00 98.06 273 GLY A O 1
ATOM 2153 N N . ILE A 1 274 ? 12.527 2.283 -24.049 1.00 98.69 274 ILE A N 1
ATOM 2154 C CA . ILE A 1 274 ? 12.697 1.391 -22.896 1.00 98.69 274 ILE A CA 1
ATOM 2155 C C . ILE A 1 274 ? 13.900 0.471 -23.109 1.00 98.69 274 ILE A C 1
ATOM 2157 O O . ILE A 1 274 ? 14.051 -0.119 -24.179 1.00 98.69 274 ILE A O 1
ATOM 2161 N N . GLY A 1 275 ? 14.728 0.323 -22.078 1.00 98.31 275 GLY A N 1
ATOM 2162 C CA . GLY A 1 275 ? 15.832 -0.632 -22.008 1.00 98.31 275 GLY A CA 1
ATOM 2163 C C . GLY A 1 275 ? 15.662 -1.583 -20.829 1.00 98.31 275 GLY A C 1
ATOM 2164 O O . GLY A 1 275 ? 15.279 -1.154 -19.740 1.00 98.31 275 GLY A O 1
ATOM 2165 N N . ILE A 1 276 ? 15.935 -2.870 -21.043 1.00 98.50 276 ILE A N 1
ATOM 2166 C CA . ILE A 1 276 ? 15.821 -3.910 -20.016 1.00 98.50 276 ILE A CA 1
ATOM 2167 C C . ILE A 1 276 ? 17.066 -4.790 -20.019 1.00 98.50 276 ILE A C 1
ATOM 2169 O O . ILE A 1 276 ? 17.482 -5.291 -21.065 1.00 98.50 276 ILE A O 1
ATOM 2173 N N . PHE A 1 277 ? 17.627 -5.025 -18.840 1.00 97.69 277 PHE A N 1
ATOM 2174 C CA . PHE A 1 277 ? 18.788 -5.889 -18.671 1.00 97.69 277 PHE A CA 1
ATOM 2175 C C . PHE A 1 277 ? 18.603 -6.831 -17.481 1.00 97.69 277 PHE A C 1
ATOM 2177 O O . PHE A 1 277 ? 18.198 -6.395 -16.404 1.00 97.69 277 PHE A O 1
ATOM 2184 N N . THR A 1 278 ? 18.946 -8.110 -17.652 1.00 97.38 278 THR A N 1
ATOM 2185 C CA . THR A 1 278 ? 18.937 -9.107 -16.571 1.00 97.38 278 THR A CA 1
ATOM 2186 C C . THR A 1 278 ? 20.357 -9.490 -16.168 1.00 97.38 278 THR A C 1
ATOM 2188 O O . THR A 1 278 ? 21.142 -9.937 -17.001 1.00 97.38 278 THR A O 1
ATOM 2191 N N . GLY A 1 279 ? 20.676 -9.409 -14.876 1.00 95.25 279 GLY A N 1
ATOM 2192 C CA . GLY A 1 279 ? 21.970 -9.852 -14.360 1.00 95.25 279 GLY A CA 1
ATOM 2193 C C . GLY A 1 279 ? 22.074 -9.809 -12.841 1.00 95.25 279 GLY A C 1
ATOM 2194 O O . GLY A 1 279 ? 21.143 -9.401 -12.149 1.00 95.25 279 GLY A O 1
ATOM 2195 N N . ASP A 1 280 ? 23.222 -10.241 -12.329 1.00 93.88 280 ASP A N 1
ATOM 2196 C CA . ASP A 1 280 ? 23.511 -10.202 -10.898 1.00 93.88 280 ASP A CA 1
ATOM 2197 C C . ASP A 1 280 ? 23.912 -8.782 -10.484 1.00 93.88 280 ASP A C 1
ATOM 2199 O O . ASP A 1 280 ? 24.804 -8.168 -11.077 1.00 93.88 280 ASP A O 1
ATOM 2203 N N . ALA A 1 281 ? 23.236 -8.257 -9.466 1.00 92.81 281 ALA A N 1
ATOM 2204 C CA . ALA A 1 281 ? 23.447 -6.920 -8.928 1.00 92.81 281 ALA A CA 1
ATOM 2205 C C . ALA A 1 281 ? 23.498 -6.952 -7.400 1.00 92.81 281 ALA A C 1
ATOM 2207 O O . ALA A 1 281 ? 23.118 -7.938 -6.765 1.00 92.81 281 ALA A O 1
ATOM 2208 N N . VAL A 1 282 ? 23.951 -5.853 -6.802 1.00 90.94 282 VAL A N 1
ATOM 2209 C CA . VAL A 1 282 ? 23.776 -5.620 -5.366 1.00 90.94 282 VAL A CA 1
ATOM 2210 C C . VAL A 1 282 ? 22.485 -4.836 -5.181 1.00 90.94 282 VAL A C 1
ATOM 2212 O O . VAL A 1 282 ? 22.347 -3.754 -5.743 1.00 90.94 282 VAL A O 1
ATOM 2215 N N . VAL A 1 283 ? 21.549 -5.364 -4.396 1.00 89.31 283 VAL A N 1
ATOM 2216 C CA . VAL A 1 283 ? 20.279 -4.694 -4.084 1.00 89.31 283 VAL A CA 1
ATOM 2217 C C . VAL A 1 283 ? 20.190 -4.459 -2.589 1.00 89.31 283 VAL A C 1
ATOM 2219 O O . VAL A 1 283 ? 20.470 -5.358 -1.794 1.00 89.31 283 VAL A O 1
ATOM 2222 N N . GLY A 1 284 ? 19.800 -3.256 -2.193 1.00 83.88 284 GLY A N 1
ATOM 2223 C CA . GLY A 1 284 ? 19.658 -2.908 -0.788 1.00 83.88 284 GLY A CA 1
ATOM 2224 C C . GLY A 1 284 ? 19.351 -1.435 -0.594 1.00 83.88 284 GLY A C 1
ATOM 2225 O O . GLY A 1 284 ? 19.238 -0.677 -1.558 1.00 83.88 284 GLY A O 1
ATOM 2226 N N . TYR A 1 285 ? 19.234 -1.034 0.669 1.00 79.88 285 TYR A N 1
ATOM 2227 C CA . TYR A 1 285 ? 19.131 0.377 1.012 1.00 79.88 285 TYR A CA 1
ATOM 2228 C C . TYR A 1 285 ? 20.500 1.025 1.028 1.00 79.88 285 TYR A C 1
ATOM 2230 O O . TYR A 1 285 ? 21.452 0.494 1.604 1.00 79.88 285 TYR A O 1
ATOM 2238 N N . ILE A 1 286 ? 20.572 2.200 0.422 1.00 78.00 286 ILE A N 1
ATOM 2239 C CA . ILE A 1 286 ? 21.793 2.978 0.303 1.00 78.00 286 ILE A CA 1
ATOM 2240 C C . ILE A 1 286 ? 21.466 4.420 0.632 1.00 78.00 286 ILE A C 1
ATOM 2242 O O . ILE A 1 286 ? 20.504 4.981 0.107 1.00 78.00 286 ILE A O 1
ATOM 2246 N N . GLY A 1 287 ? 22.286 5.019 1.488 1.00 74.81 287 GLY A N 1
ATOM 2247 C CA . GLY A 1 287 ? 22.114 6.403 1.888 1.00 74.81 287 GLY A CA 1
ATOM 2248 C C . GLY A 1 287 ? 22.581 6.671 3.313 1.00 74.81 287 GLY A C 1
ATOM 2249 O O . GLY A 1 287 ? 23.480 6.002 3.824 1.00 74.81 287 GLY A O 1
ATOM 2250 N N . SER A 1 288 ? 21.984 7.683 3.933 1.00 70.06 288 SER A N 1
ATOM 2251 C CA . SER A 1 288 ? 22.203 8.080 5.323 1.00 70.06 288 SER A CA 1
ATOM 2252 C C . SER A 1 288 ? 20.897 8.014 6.112 1.00 70.06 288 SER A C 1
ATOM 2254 O O . SER A 1 288 ? 19.826 7.834 5.544 1.00 70.06 288 SER A O 1
ATOM 2256 N N . GLU A 1 289 ? 20.946 8.253 7.423 1.00 58.97 289 GLU A N 1
ATOM 2257 C CA . GLU A 1 289 ? 19.739 8.324 8.265 1.00 58.97 289 GLU A CA 1
ATOM 2258 C C . GLU A 1 289 ? 18.679 9.323 7.757 1.00 58.97 289 GLU A C 1
ATOM 2260 O O . GLU A 1 289 ? 17.501 9.193 8.078 1.00 58.97 289 GLU A O 1
ATOM 2265 N N . GLN A 1 290 ? 19.086 10.327 6.975 1.00 61.69 290 GLN A N 1
ATOM 2266 C CA . GLN A 1 290 ? 18.208 11.376 6.457 1.00 61.69 290 GLN A CA 1
ATOM 2267 C C . GLN A 1 290 ? 17.672 11.100 5.047 1.00 61.69 290 GLN A C 1
ATOM 2269 O O . GLN A 1 290 ? 16.693 11.728 4.647 1.00 61.69 290 GLN A O 1
ATOM 2274 N N . ALA A 1 291 ? 18.311 10.216 4.279 1.00 67.06 291 ALA A N 1
ATOM 2275 C CA . ALA A 1 291 ? 17.932 9.920 2.901 1.00 67.06 291 ALA A CA 1
ATOM 2276 C C . ALA A 1 291 ? 18.373 8.500 2.548 1.00 67.06 291 ALA A C 1
ATOM 2278 O O . ALA A 1 291 ? 19.571 8.232 2.525 1.00 67.06 291 ALA A O 1
ATOM 2279 N N . MET A 1 292 ? 17.415 7.618 2.269 1.00 72.31 292 MET A N 1
ATOM 2280 C CA . MET A 1 292 ? 17.652 6.211 1.944 1.00 72.31 292 MET A CA 1
ATOM 2281 C C . MET A 1 292 ? 16.887 5.839 0.682 1.00 72.31 292 MET A C 1
ATOM 2283 O O . MET A 1 292 ? 15.679 6.054 0.624 1.00 72.31 292 MET A O 1
ATOM 2287 N N . ASP A 1 293 ? 17.576 5.204 -0.263 1.00 77.75 293 ASP A N 1
ATOM 2288 C CA . ASP A 1 293 ? 16.970 4.617 -1.455 1.00 77.75 293 ASP A CA 1
ATOM 2289 C C . ASP A 1 293 ? 17.156 3.099 -1.421 1.00 77.75 293 ASP A C 1
ATOM 2291 O O . ASP A 1 293 ? 18.285 2.617 -1.303 1.00 77.75 293 ASP A O 1
ATOM 2295 N N . TYR A 1 294 ? 16.069 2.337 -1.564 1.00 82.81 294 TYR A N 1
ATOM 2296 C CA . TYR A 1 294 ? 16.167 0.914 -1.891 1.00 82.81 294 TYR A CA 1
ATOM 2297 C C . TYR A 1 294 ? 16.385 0.775 -3.394 1.00 82.81 294 TYR A 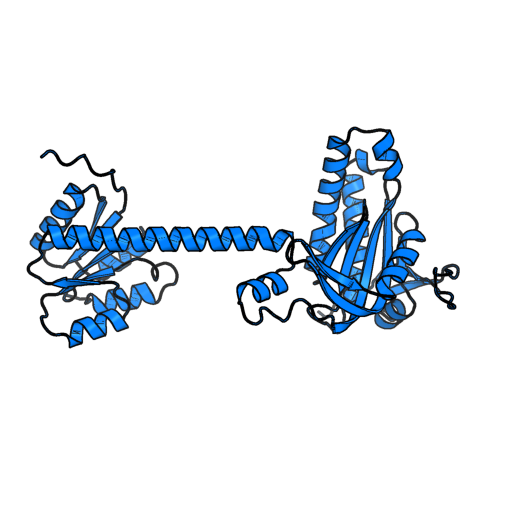C 1
ATOM 2299 O O . TYR A 1 294 ? 15.480 1.052 -4.176 1.00 82.81 294 TYR A O 1
ATOM 2307 N N . THR A 1 295 ? 17.592 0.402 -3.807 1.00 88.62 295 THR A N 1
ATOM 2308 C CA . THR A 1 295 ? 18.005 0.532 -5.208 1.00 88.62 295 THR A CA 1
ATOM 2309 C C . THR A 1 295 ? 18.890 -0.625 -5.657 1.00 88.62 295 THR A C 1
ATOM 2311 O O . THR A 1 295 ? 19.381 -1.418 -4.846 1.00 88.62 295 THR A O 1
ATOM 2314 N N . VAL A 1 296 ? 19.088 -0.718 -6.970 1.00 91.44 296 VAL A N 1
ATOM 2315 C CA . VAL A 1 296 ? 19.973 -1.692 -7.611 1.00 91.44 296 VAL A CA 1
ATOM 2316 C C . VAL A 1 296 ? 21.291 -1.012 -7.949 1.00 91.44 296 VAL A C 1
ATOM 2318 O O . VAL A 1 296 ? 21.317 0.021 -8.615 1.00 91.44 296 VAL A O 1
ATOM 2321 N N . LEU A 1 297 ? 22.396 -1.628 -7.539 1.00 88.94 297 LEU A N 1
ATOM 2322 C CA . LEU A 1 297 ? 23.742 -1.205 -7.884 1.00 88.94 297 LEU A CA 1
ATOM 2323 C C . LEU A 1 297 ? 24.474 -2.215 -8.751 1.00 88.94 297 LEU A C 1
ATOM 2325 O O . LEU A 1 297 ? 24.406 -3.432 -8.559 1.00 88.94 297 LEU A O 1
ATOM 2329 N N . GLY A 1 298 ? 25.310 -1.652 -9.613 1.00 88.31 298 GLY A N 1
ATOM 2330 C CA . GLY A 1 298 ? 26.268 -2.376 -10.418 1.00 88.31 298 GLY A CA 1
ATOM 2331 C C . GLY A 1 298 ? 25.836 -2.485 -11.867 1.00 88.31 298 GLY A C 1
ATOM 2332 O O . GLY A 1 298 ? 24.918 -1.813 -12.339 1.00 88.31 298 GLY A O 1
ATOM 2333 N N . TRP A 1 299 ? 26.535 -3.376 -12.558 1.00 88.38 299 TRP A N 1
ATOM 2334 C CA . TRP A 1 299 ? 26.499 -3.500 -14.005 1.00 88.38 299 TRP A CA 1
ATOM 2335 C C . TRP A 1 299 ? 25.095 -3.586 -14.632 1.00 88.38 299 TRP A C 1
ATOM 2337 O O . TRP A 1 299 ? 24.877 -2.927 -15.650 1.00 88.38 299 TRP A O 1
ATOM 2347 N N . PRO A 1 300 ? 24.118 -4.324 -14.061 1.00 92.31 300 PRO A N 1
ATOM 2348 C CA . PRO A 1 300 ? 22.782 -4.395 -14.649 1.00 92.31 300 PRO A CA 1
ATOM 2349 C C . PRO A 1 300 ? 22.073 -3.044 -14.801 1.00 92.31 300 PRO A C 1
ATOM 2351 O O . PRO A 1 300 ? 21.373 -2.842 -15.792 1.00 92.31 300 PRO A O 1
ATOM 2354 N N . ALA A 1 301 ? 22.272 -2.109 -13.865 1.00 92.31 301 ALA A N 1
ATOM 2355 C CA . ALA A 1 301 ? 21.663 -0.782 -13.943 1.00 92.31 301 ALA A CA 1
ATOM 2356 C C . ALA A 1 301 ? 22.279 0.056 -15.075 1.00 92.31 301 ALA A C 1
ATOM 2358 O O . ALA A 1 301 ? 21.552 0.633 -15.887 1.00 92.31 301 ALA A O 1
ATOM 2359 N N . ASP A 1 302 ? 23.610 0.053 -15.185 1.00 91.88 302 ASP A N 1
ATOM 2360 C CA . ASP A 1 302 ? 24.331 0.779 -16.237 1.00 91.88 302 ASP A CA 1
ATOM 2361 C C . ASP A 1 302 ? 24.010 0.224 -17.633 1.00 91.88 302 ASP A C 1
ATOM 2363 O O . ASP A 1 302 ? 23.752 0.982 -18.573 1.00 91.88 302 ASP A O 1
ATOM 2367 N N . ALA A 1 303 ? 23.944 -1.104 -17.769 1.00 93.81 303 ALA A N 1
ATOM 2368 C CA . ALA A 1 303 ? 23.612 -1.761 -19.029 1.00 93.81 303 ALA A CA 1
ATOM 2369 C C . ALA A 1 303 ? 22.152 -1.518 -19.454 1.00 93.81 303 ALA A C 1
ATOM 2371 O O . ALA A 1 303 ? 21.903 -1.228 -20.626 1.00 93.81 303 ALA A O 1
ATOM 2372 N N . ALA A 1 304 ? 21.188 -1.572 -18.522 1.00 95.62 304 ALA A N 1
ATOM 2373 C CA . ALA A 1 304 ? 19.788 -1.243 -18.810 1.00 95.62 304 ALA A CA 1
ATOM 2374 C C . ALA A 1 304 ? 19.631 0.213 -19.270 1.00 95.62 304 ALA A C 1
ATOM 2376 O O . ALA A 1 304 ? 18.933 0.479 -20.250 1.00 95.62 304 ALA A O 1
ATOM 2377 N N . LYS A 1 305 ? 20.330 1.147 -18.615 1.00 94.94 305 LYS A N 1
ATOM 2378 C CA . LYS A 1 305 ? 20.352 2.561 -19.001 1.00 94.94 305 LYS A CA 1
ATOM 2379 C C . LYS A 1 305 ? 20.948 2.773 -20.394 1.00 94.94 305 LYS A C 1
ATOM 2381 O O . LYS A 1 305 ? 20.420 3.564 -21.168 1.00 94.94 305 LYS A O 1
ATOM 2386 N N . ALA A 1 306 ? 22.025 2.073 -20.740 1.00 94.12 306 ALA A N 1
ATOM 2387 C CA . ALA A 1 306 ? 22.643 2.184 -22.060 1.00 94.12 306 ALA A CA 1
ATOM 2388 C C . ALA A 1 306 ? 21.763 1.595 -23.181 1.00 94.12 306 ALA A C 1
ATOM 2390 O O . ALA A 1 306 ? 21.661 2.177 -24.267 1.00 94.12 306 ALA A O 1
ATOM 2391 N N . LEU A 1 307 ? 21.085 0.473 -22.905 1.00 96.38 307 LEU A N 1
ATOM 2392 C CA . LEU A 1 307 ? 20.051 -0.072 -23.785 1.00 96.38 307 LEU A CA 1
ATOM 2393 C C . LEU A 1 307 ? 18.911 0.928 -23.970 1.00 96.38 307 LEU A C 1
ATOM 2395 O O . LEU A 1 307 ? 18.509 1.180 -25.101 1.00 96.38 307 LEU A O 1
ATOM 2399 N N . GLU A 1 308 ? 18.425 1.528 -22.881 1.00 96.81 308 GLU A N 1
ATOM 2400 C CA . GLU A 1 308 ? 17.386 2.550 -22.946 1.00 96.81 308 GLU A CA 1
ATOM 2401 C C . GLU A 1 308 ? 17.858 3.711 -23.810 1.00 96.81 308 GLU A C 1
ATOM 2403 O O . GLU A 1 308 ? 17.184 4.014 -24.780 1.00 96.81 308 GLU A O 1
ATOM 2408 N N . ALA A 1 309 ? 19.030 4.292 -23.551 1.00 94.69 309 ALA A N 1
ATOM 2409 C CA . ALA A 1 309 ? 19.549 5.436 -24.301 1.00 94.69 309 ALA A CA 1
ATOM 2410 C C . ALA A 1 309 ? 19.673 5.185 -25.818 1.00 94.69 309 ALA A C 1
ATOM 2412 O O . ALA A 1 309 ? 19.582 6.126 -26.606 1.00 94.69 309 ALA A O 1
ATOM 2413 N N . SER A 1 310 ? 19.846 3.924 -26.225 1.00 95.00 310 SER A N 1
ATOM 2414 C CA . SER A 1 310 ? 19.937 3.502 -27.629 1.00 95.00 310 SER A CA 1
ATOM 2415 C C . SER A 1 310 ? 18.580 3.180 -28.271 1.00 95.00 310 SER A C 1
ATOM 2417 O O . SER A 1 310 ? 18.517 2.926 -29.473 1.00 95.00 310 SER A O 1
ATOM 2419 N N . ALA A 1 311 ? 17.496 3.147 -27.491 1.00 96.50 311 ALA A N 1
ATOM 2420 C CA . ALA A 1 311 ? 16.156 2.824 -27.969 1.00 96.50 311 ALA A CA 1
ATOM 2421 C C . ALA A 1 311 ? 15.475 4.043 -28.612 1.00 96.50 311 ALA A C 1
ATOM 2423 O O . ALA A 1 311 ? 15.337 5.099 -27.988 1.00 96.50 311 ALA A O 1
ATOM 2424 N N . ASP A 1 312 ? 14.958 3.899 -29.829 1.00 96.38 312 ASP A N 1
ATOM 2425 C CA . ASP A 1 312 ? 14.129 4.932 -30.450 1.00 96.38 312 ASP A CA 1
ATOM 2426 C C . ASP A 1 312 ? 12.739 5.034 -29.790 1.00 96.38 312 ASP A C 1
ATOM 2428 O O . ASP A 1 312 ? 12.321 4.207 -28.974 1.00 96.38 312 ASP A O 1
ATOM 2432 N N . ALA A 1 313 ? 11.983 6.071 -30.156 1.00 95.81 313 ALA A N 1
ATOM 2433 C CA . ALA A 1 313 ? 10.597 6.226 -29.724 1.00 95.81 313 ALA A CA 1
ATOM 2434 C C . ALA A 1 313 ? 9.746 5.004 -30.120 1.00 95.81 313 ALA A C 1
ATOM 2436 O O . ALA A 1 313 ? 9.605 4.692 -31.300 1.00 95.81 313 ALA A O 1
ATOM 2437 N N . GLY A 1 314 ? 9.134 4.357 -29.127 1.00 96.12 314 GLY A N 1
ATOM 2438 C CA . GLY A 1 314 ? 8.315 3.156 -29.302 1.00 96.12 314 GLY A CA 1
ATOM 2439 C C . GLY A 1 314 ? 9.098 1.843 -29.234 1.00 96.12 314 GLY A C 1
ATOM 2440 O O . GLY A 1 314 ? 8.490 0.782 -29.357 1.00 96.12 314 GLY A O 1
ATOM 2441 N N . GLN A 1 315 ? 10.420 1.886 -29.038 1.00 97.69 315 GLN A N 1
ATOM 2442 C CA . GLN A 1 315 ? 11.242 0.683 -28.940 1.00 97.69 315 GLN A CA 1
ATOM 2443 C C . GLN A 1 315 ? 11.407 0.198 -27.501 1.00 97.69 315 GLN A C 1
ATOM 2445 O O . GLN A 1 315 ? 11.453 0.975 -26.544 1.00 97.69 315 GLN A O 1
ATOM 2450 N N . ILE A 1 316 ? 11.530 -1.123 -27.383 1.00 98.56 316 ILE A N 1
ATOM 2451 C CA . ILE A 1 316 ? 11.941 -1.826 -26.171 1.00 98.56 316 ILE A CA 1
ATOM 2452 C C . ILE A 1 316 ? 13.171 -2.649 -26.552 1.00 98.56 316 ILE A C 1
ATOM 2454 O O . ILE A 1 316 ? 13.069 -3.536 -27.404 1.00 98.56 316 ILE A O 1
ATOM 2458 N N . LEU A 1 317 ? 14.319 -2.347 -25.950 1.00 98.44 317 LEU A N 1
ATOM 2459 C CA . LEU A 1 317 ? 15.565 -3.078 -26.158 1.00 98.44 317 LEU A CA 1
ATOM 2460 C C . LEU A 1 317 ? 15.875 -3.955 -24.948 1.00 98.44 317 LEU A C 1
ATOM 2462 O O . LEU A 1 317 ? 15.814 -3.494 -23.811 1.00 98.44 317 LEU A O 1
ATOM 2466 N N . ILE A 1 318 ? 16.221 -5.214 -25.202 1.00 98.31 318 ILE A N 1
ATOM 2467 C CA . ILE A 1 318 ? 16.560 -6.197 -24.172 1.00 98.31 318 ILE A CA 1
ATOM 2468 C C . ILE A 1 318 ? 17.925 -6.830 -24.433 1.00 98.31 318 ILE A C 1
ATOM 2470 O O . ILE A 1 318 ? 18.387 -6.906 -25.576 1.00 98.31 318 ILE A O 1
ATOM 2474 N N . ASP A 1 319 ? 18.556 -7.311 -23.368 1.00 96.50 319 ASP A N 1
ATOM 2475 C CA . ASP A 1 319 ? 19.810 -8.056 -23.436 1.00 96.50 319 ASP A CA 1
ATOM 2476 C C . ASP A 1 319 ? 19.593 -9.551 -23.794 1.00 96.50 319 ASP A C 1
ATOM 2478 O O . ASP A 1 319 ? 18.476 -10.069 -23.660 1.00 96.50 319 ASP A O 1
ATOM 2482 N N . PRO A 1 320 ? 20.643 -10.281 -24.225 1.00 95.94 320 PRO A N 1
ATOM 2483 C CA . PRO A 1 320 ? 20.545 -11.705 -24.560 1.00 95.94 320 PRO A CA 1
ATOM 2484 C C . PRO A 1 320 ? 20.035 -12.588 -23.410 1.00 95.94 320 PRO A C 1
ATOM 2486 O O . PRO A 1 320 ? 19.329 -13.569 -23.650 1.00 95.94 320 PRO A O 1
ATOM 2489 N N . THR A 1 321 ? 20.363 -12.247 -22.161 1.00 95.94 321 THR A N 1
ATOM 2490 C CA . THR A 1 321 ? 19.927 -12.984 -20.967 1.00 95.94 321 THR A CA 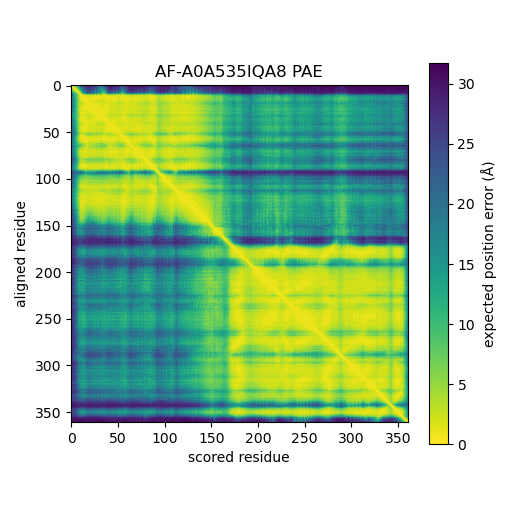1
ATOM 2491 C C . THR A 1 321 ? 18.423 -12.862 -20.784 1.00 95.94 321 THR A C 1
ATOM 2493 O O . THR A 1 321 ? 17.746 -13.876 -20.613 1.00 95.94 321 THR A O 1
ATOM 2496 N N . THR A 1 322 ? 17.890 -11.639 -20.880 1.00 96.81 322 THR A N 1
ATOM 2497 C CA . THR A 1 322 ? 16.442 -11.394 -20.847 1.00 96.81 322 THR A CA 1
ATOM 2498 C C . THR A 1 322 ? 15.750 -12.123 -21.998 1.00 96.81 322 THR A C 1
ATOM 2500 O O . THR A 1 322 ? 14.773 -12.830 -21.775 1.00 96.81 322 THR A O 1
ATOM 2503 N N . GLN A 1 323 ? 16.280 -12.035 -23.223 1.00 96.31 323 GLN A N 1
ATOM 2504 C CA . GLN A 1 323 ? 15.713 -12.725 -24.389 1.00 96.31 323 GLN A CA 1
ATOM 2505 C C . GLN A 1 323 ? 15.647 -14.246 -24.191 1.00 96.31 323 GLN A C 1
ATOM 2507 O O . GLN A 1 323 ? 14.611 -14.857 -24.456 1.00 96.31 323 GLN A O 1
ATOM 2512 N N . THR A 1 324 ? 16.719 -14.843 -23.668 1.00 95.12 324 THR A N 1
ATOM 2513 C CA . THR A 1 324 ? 16.787 -16.285 -23.398 1.00 95.12 324 THR A CA 1
ATOM 2514 C C . THR A 1 324 ? 15.769 -16.702 -22.336 1.00 95.12 324 THR A C 1
ATOM 2516 O O . THR A 1 324 ? 15.142 -17.749 -22.475 1.00 95.12 324 THR A O 1
ATOM 2519 N N . ALA A 1 325 ? 15.565 -15.880 -21.300 1.00 93.75 325 ALA A N 1
ATOM 2520 C CA . ALA A 1 325 ? 14.604 -16.160 -20.233 1.00 93.75 325 ALA A CA 1
ATOM 2521 C C . ALA A 1 325 ? 13.145 -16.193 -20.726 1.00 93.75 325 ALA A C 1
ATOM 2523 O O . ALA A 1 325 ? 12.339 -16.952 -20.192 1.00 93.75 325 ALA A O 1
ATOM 2524 N N . LEU A 1 326 ? 12.804 -15.399 -21.747 1.00 93.50 326 LEU A N 1
ATOM 2525 C CA . LEU A 1 326 ? 11.463 -15.396 -22.341 1.00 93.50 326 LEU A CA 1
ATOM 2526 C C . LEU A 1 326 ? 11.267 -16.491 -23.403 1.00 93.50 326 LEU A C 1
ATOM 2528 O O . LEU A 1 326 ? 10.133 -16.912 -23.637 1.00 93.50 326 LEU A O 1
ATOM 2532 N N . GLY A 1 327 ? 12.341 -16.950 -24.053 1.00 91.69 327 GLY A N 1
ATOM 2533 C CA . GLY A 1 327 ? 12.274 -17.974 -25.100 1.00 91.69 327 GLY A CA 1
ATOM 2534 C C . GLY A 1 327 ? 11.275 -17.614 -26.208 1.00 91.69 327 GLY A C 1
ATOM 2535 O O . GLY A 1 327 ? 11.238 -16.480 -26.684 1.00 91.69 327 GLY A O 1
ATOM 2536 N N . ASP A 1 328 ? 10.417 -18.564 -26.583 1.00 88.94 328 ASP A N 1
ATOM 2537 C CA . ASP A 1 328 ? 9.421 -18.389 -27.655 1.00 88.94 328 ASP A CA 1
ATOM 2538 C C . ASP A 1 328 ? 8.266 -17.436 -27.289 1.00 88.94 328 ASP A C 1
ATOM 2540 O O . ASP A 1 328 ? 7.475 -17.036 -28.150 1.00 88.94 328 ASP A O 1
ATOM 2544 N N . ALA A 1 329 ? 8.159 -17.028 -26.018 1.00 89.62 329 ALA A N 1
ATOM 2545 C CA . ALA A 1 329 ? 7.137 -16.080 -25.584 1.00 89.62 329 ALA A CA 1
ATOM 2546 C C . ALA A 1 329 ? 7.384 -14.661 -26.126 1.00 89.62 329 ALA A C 1
ATOM 2548 O O . ALA A 1 329 ? 6.459 -13.848 -26.126 1.00 89.62 329 ALA A O 1
ATOM 2549 N N . VAL A 1 330 ? 8.589 -14.351 -26.620 1.00 92.56 330 VAL A N 1
ATOM 2550 C CA . VAL A 1 330 ? 8.935 -13.032 -27.165 1.00 92.56 330 VAL A CA 1
ATOM 2551 C C . VAL A 1 330 ? 9.427 -13.126 -28.605 1.00 92.56 330 VAL A C 1
ATOM 2553 O O . VAL A 1 330 ? 10.306 -13.913 -28.947 1.00 92.56 330 VAL A O 1
ATOM 2556 N N . ARG A 1 331 ? 8.886 -12.270 -29.474 1.00 95.25 331 ARG A N 1
ATOM 2557 C CA . ARG A 1 331 ? 9.409 -12.090 -30.831 1.00 95.25 331 ARG A CA 1
ATOM 2558 C C . ARG A 1 331 ? 10.385 -10.924 -30.830 1.00 95.25 331 ARG A C 1
ATOM 2560 O O . ARG A 1 331 ? 9.996 -9.811 -30.483 1.00 95.25 331 ARG A O 1
ATOM 2567 N N . VAL A 1 332 ? 11.616 -11.160 -31.275 1.00 96.50 332 VAL A N 1
ATOM 2568 C CA . VAL A 1 332 ? 12.687 -10.155 -31.238 1.00 96.50 332 VAL A CA 1
ATOM 2569 C C . VAL A 1 332 ? 13.383 -9.949 -32.581 1.00 96.50 332 VAL A C 1
ATOM 2571 O O . VAL A 1 332 ? 13.305 -10.792 -33.476 1.00 96.50 332 VAL A O 1
ATOM 2574 N N . ARG A 1 333 ? 14.100 -8.829 -32.710 1.00 96.81 333 ARG A N 1
ATOM 2575 C CA . ARG A 1 333 ? 15.021 -8.528 -33.813 1.00 96.81 333 ARG A CA 1
ATOM 2576 C C . ARG A 1 333 ? 16.372 -8.081 -33.261 1.00 96.81 333 ARG A C 1
ATOM 2578 O O . ARG A 1 333 ? 16.421 -7.161 -32.453 1.00 96.81 333 ARG A O 1
ATOM 2585 N N . ALA A 1 334 ? 17.462 -8.692 -33.716 1.00 96.38 334 ALA A N 1
ATOM 2586 C CA . ALA A 1 334 ? 18.811 -8.260 -33.346 1.00 96.38 334 ALA A CA 1
ATOM 2587 C C . ALA A 1 334 ? 19.100 -6.833 -33.853 1.00 96.38 334 ALA A C 1
ATOM 2589 O O . ALA A 1 334 ? 18.697 -6.470 -34.962 1.00 96.38 334 ALA A O 1
ATOM 2590 N N . ARG A 1 335 ? 19.787 -6.028 -33.037 1.00 96.31 335 ARG A N 1
ATOM 2591 C CA . ARG A 1 335 ? 20.220 -4.655 -33.356 1.00 96.31 335 ARG A CA 1
ATOM 2592 C C . ARG A 1 335 ? 21.739 -4.574 -33.496 1.00 96.31 335 ARG A C 1
ATOM 2594 O O . ARG A 1 335 ? 22.426 -5.579 -33.372 1.00 96.31 335 ARG A O 1
ATOM 2601 N N . GLU A 1 336 ? 22.277 -3.400 -33.792 1.00 91.06 336 GLU A N 1
ATOM 2602 C CA . GLU A 1 336 ? 23.731 -3.236 -33.822 1.00 91.06 336 GLU A CA 1
ATOM 2603 C C . GLU A 1 336 ? 24.326 -3.420 -32.414 1.00 91.06 336 GLU A C 1
ATOM 2605 O O . GLU A 1 336 ? 23.706 -2.982 -31.438 1.00 91.06 336 GLU A O 1
ATOM 2610 N N . PRO A 1 337 ? 25.489 -4.088 -32.283 1.00 91.75 337 PRO A N 1
ATOM 2611 C CA . PRO A 1 337 ? 26.161 -4.238 -31.001 1.00 91.75 337 PRO A CA 1
ATOM 2612 C C . PRO A 1 337 ? 26.456 -2.884 -30.354 1.00 91.75 337 PRO A C 1
ATOM 2614 O O . PRO A 1 337 ? 27.019 -1.990 -30.982 1.00 91.75 337 PRO A O 1
ATOM 2617 N N . LEU A 1 338 ? 26.110 -2.760 -29.077 1.00 88.69 338 LEU A N 1
ATOM 2618 C CA . LEU A 1 338 ? 26.347 -1.572 -28.275 1.00 88.69 338 LEU A CA 1
ATOM 2619 C C . LEU A 1 338 ? 27.633 -1.743 -27.470 1.00 88.69 338 LEU A C 1
ATOM 2621 O O . LEU A 1 338 ? 27.822 -2.745 -26.774 1.00 88.69 338 LEU A O 1
ATOM 2625 N N . GLN A 1 339 ? 28.514 -0.751 -27.544 1.00 83.50 339 GLN A N 1
ATOM 2626 C CA . GLN A 1 339 ? 29.668 -0.678 -26.662 1.00 83.50 339 GLN A CA 1
ATOM 2627 C C . GLN A 1 339 ? 29.259 0.028 -25.374 1.00 83.50 339 GLN A C 1
ATOM 2629 O O . GLN A 1 339 ? 28.732 1.135 -25.407 1.00 83.50 339 GLN A O 1
ATOM 2634 N N . LEU A 1 340 ? 29.457 -0.650 -24.251 1.00 78.81 340 LEU A N 1
ATOM 2635 C CA . LEU A 1 340 ? 29.061 -0.148 -22.946 1.00 78.81 340 LEU A CA 1
ATOM 2636 C C . LEU A 1 340 ? 30.262 0.503 -22.259 1.00 78.81 340 LEU A C 1
ATOM 2638 O O . LEU A 1 340 ? 31.351 -0.076 -22.218 1.00 78.81 340 LEU A O 1
ATOM 2642 N N . ASP A 1 341 ? 30.056 1.701 -21.718 1.00 68.12 341 ASP A N 1
ATOM 2643 C CA . ASP A 1 341 ? 31.104 2.448 -21.029 1.00 68.12 341 ASP A CA 1
ATOM 2644 C C . ASP A 1 341 ? 31.645 1.648 -19.836 1.00 68.12 341 ASP A C 1
ATOM 2646 O O . ASP A 1 341 ? 30.899 1.163 -18.988 1.00 68.12 341 ASP A O 1
ATOM 2650 N N . GLY A 1 342 ? 32.968 1.486 -19.781 1.00 60.09 342 GLY A N 1
ATOM 2651 C CA . GLY A 1 342 ? 33.642 0.773 -18.694 1.00 60.09 342 GLY A CA 1
ATOM 2652 C C . GLY A 1 342 ? 33.691 -0.756 -18.820 1.00 60.09 342 GLY A C 1
ATOM 2653 O O . GLY A 1 342 ? 34.371 -1.381 -18.006 1.00 60.09 342 GLY A O 1
ATOM 2654 N N . ALA A 1 343 ? 33.075 -1.370 -19.841 1.00 60.00 343 ALA A N 1
ATOM 2655 C CA . ALA A 1 343 ? 33.234 -2.802 -20.112 1.00 60.00 343 ALA A CA 1
ATOM 2656 C C . ALA A 1 343 ? 34.125 -3.096 -21.319 1.00 60.00 343 ALA A C 1
ATOM 2658 O O . ALA A 1 343 ? 34.090 -2.424 -22.346 1.00 60.00 343 ALA A O 1
ATOM 2659 N N . GLN A 1 344 ? 34.878 -4.194 -21.221 1.00 56.06 344 GLN A N 1
ATOM 2660 C CA . GLN A 1 344 ? 35.598 -4.784 -22.356 1.00 56.06 344 GLN A CA 1
ATOM 2661 C C . GLN A 1 344 ? 34.672 -5.569 -23.304 1.00 56.06 344 GLN A C 1
ATOM 2663 O O . GLN A 1 344 ? 35.147 -6.220 -24.233 1.00 56.06 344 GLN A O 1
ATOM 2668 N N . THR A 1 345 ? 33.358 -5.533 -23.071 1.00 65.81 345 THR A N 1
ATOM 2669 C CA . THR A 1 345 ? 32.378 -6.410 -23.713 1.00 65.81 345 THR A CA 1
ATOM 2670 C C . THR A 1 345 ? 31.381 -5.603 -24.533 1.00 65.81 345 THR A C 1
ATOM 2672 O O . THR A 1 345 ? 30.798 -4.632 -24.055 1.00 65.81 345 THR A O 1
ATOM 2675 N N . THR A 1 346 ? 31.157 -6.033 -25.771 1.00 82.75 346 THR A N 1
ATOM 2676 C CA . THR A 1 346 ? 30.078 -5.530 -26.625 1.00 82.75 346 THR A CA 1
ATOM 2677 C C . THR A 1 346 ? 28.786 -6.256 -26.265 1.00 82.75 346 THR A C 1
ATOM 2679 O O . THR A 1 346 ? 28.767 -7.486 -26.181 1.00 82.75 346 THR A O 1
ATOM 2682 N N . LEU A 1 347 ? 27.703 -5.514 -26.049 1.00 88.94 347 LEU A N 1
ATOM 2683 C CA . LEU A 1 347 ? 26.383 -6.078 -25.792 1.00 88.94 347 LEU A CA 1
ATOM 2684 C C . LEU A 1 347 ? 25.615 -6.184 -27.108 1.00 88.94 347 LEU A C 1
ATOM 2686 O O . LEU A 1 347 ? 25.544 -5.209 -27.841 1.00 88.94 347 LEU A O 1
ATOM 2690 N N . GLN A 1 348 ? 25.016 -7.339 -27.400 1.00 94.56 348 GLN A N 1
ATOM 2691 C CA . GLN A 1 348 ? 24.136 -7.538 -28.555 1.00 94.56 348 GLN A CA 1
ATOM 2692 C C . GLN A 1 348 ? 22.677 -7.259 -28.147 1.00 94.56 348 GLN A C 1
ATOM 2694 O O . GLN A 1 348 ? 22.080 -8.111 -27.487 1.00 94.56 348 GLN A O 1
ATOM 2699 N N . PRO A 1 349 ? 22.073 -6.114 -28.518 1.00 96.19 349 PRO A N 1
ATOM 2700 C CA . PRO A 1 349 ? 20.707 -5.797 -28.126 1.00 96.19 349 PRO A CA 1
ATOM 2701 C C . PRO A 1 349 ? 19.691 -6.508 -29.021 1.00 96.19 349 PRO A C 1
ATOM 2703 O O . PRO A 1 349 ? 19.944 -6.767 -30.207 1.00 96.19 349 PRO A O 1
ATOM 2706 N N . PHE A 1 350 ? 18.507 -6.742 -28.463 1.00 97.75 350 PHE A N 1
ATOM 2707 C CA . PHE A 1 350 ? 17.342 -7.262 -29.167 1.00 97.75 350 PHE A CA 1
ATOM 2708 C C . PHE A 1 350 ? 16.151 -6.316 -29.007 1.00 97.75 350 PHE A C 1
ATOM 2710 O O . PHE A 1 350 ? 15.757 -5.979 -27.897 1.00 97.75 350 PHE A O 1
ATOM 2717 N N . GLU A 1 351 ? 15.555 -5.902 -30.119 1.00 98.12 351 GLU A N 1
ATOM 2718 C CA . GLU A 1 351 ? 14.313 -5.130 -30.152 1.00 98.12 351 GLU A CA 1
ATOM 2719 C C . GLU A 1 351 ? 13.114 -6.071 -30.002 1.00 98.12 351 GLU A C 1
ATOM 2721 O O . GLU A 1 351 ? 12.969 -7.018 -30.780 1.00 98.12 351 GLU A O 1
ATOM 2726 N N . VAL A 1 352 ? 12.244 -5.809 -29.027 1.00 97.56 352 VAL A N 1
ATOM 2727 C CA . VAL A 1 352 ? 11.009 -6.576 -28.815 1.00 97.56 352 VAL A CA 1
ATOM 2728 C C . VAL A 1 352 ? 9.944 -6.131 -29.814 1.00 97.56 352 VAL A C 1
ATOM 2730 O O . VAL A 1 352 ? 9.533 -4.976 -29.841 1.00 97.56 352 VAL A O 1
ATOM 2733 N N . LEU A 1 353 ? 9.457 -7.075 -30.620 1.00 94.69 353 LEU A N 1
ATOM 2734 C CA . LEU A 1 353 ? 8.426 -6.869 -31.645 1.00 94.69 353 LEU A CA 1
ATOM 2735 C C . LEU A 1 353 ? 7.032 -7.346 -31.208 1.00 94.69 353 LEU A C 1
ATOM 2737 O O . LEU A 1 353 ? 6.083 -7.266 -31.994 1.00 94.69 353 LEU A O 1
ATOM 2741 N N . GLY A 1 354 ? 6.928 -7.947 -30.024 1.00 89.00 354 GLY A N 1
ATOM 2742 C CA . GLY A 1 354 ? 5.691 -8.471 -29.453 1.00 89.00 354 GLY A CA 1
ATOM 2743 C C . GLY A 1 354 ? 5.936 -9.615 -28.471 1.00 89.00 354 GLY A C 1
ATOM 2744 O O . GLY A 1 354 ? 6.971 -10.282 -28.526 1.00 89.00 354 GLY A O 1
ATOM 2745 N N . ILE A 1 355 ? 4.953 -9.842 -27.603 1.00 86.94 355 ILE A N 1
ATOM 2746 C CA . ILE A 1 355 ? 4.906 -10.956 -26.653 1.00 86.94 355 ILE A CA 1
ATOM 2747 C C . ILE A 1 355 ? 3.673 -11.819 -26.937 1.00 86.94 355 ILE A C 1
ATOM 2749 O O . ILE A 1 355 ? 2.598 -11.291 -27.225 1.00 86.94 355 ILE A O 1
ATOM 2753 N N . HIS A 1 356 ? 3.822 -13.137 -26.861 1.00 79.44 356 HIS A N 1
ATOM 2754 C CA . HIS A 1 356 ? 2.701 -14.070 -26.883 1.00 79.44 356 HIS A CA 1
ATOM 2755 C C . HIS A 1 356 ? 2.265 -14.316 -25.441 1.00 79.44 356 HIS A C 1
ATOM 2757 O O . HIS A 1 356 ? 3.049 -14.778 -24.611 1.00 79.44 356 HIS A O 1
ATOM 2763 N N . SER A 1 357 ? 1.010 -14.018 -25.123 1.00 56.59 357 SER A N 1
ATOM 2764 C CA . SER A 1 357 ? 0.411 -14.459 -23.871 1.00 56.59 357 SER A CA 1
ATOM 2765 C C . SER A 1 357 ? 0.232 -15.973 -23.943 1.00 56.59 357 SER A C 1
ATOM 2767 O O . SER A 1 357 ? -0.715 -16.467 -24.552 1.00 56.59 357 SER A O 1
ATOM 2769 N N . ASN A 1 358 ? 1.127 -16.726 -23.301 1.00 46.16 358 ASN A N 1
ATOM 2770 C CA . ASN A 1 358 ? 0.824 -18.103 -22.924 1.00 46.16 358 ASN A CA 1
ATOM 2771 C C . ASN A 1 358 ? -0.257 -18.055 -21.837 1.00 46.16 358 ASN A C 1
ATOM 2773 O O . ASN A 1 358 ? 0.023 -18.123 -20.642 1.00 46.16 358 ASN A O 1
ATOM 2777 N N . GLY A 1 359 ? -1.507 -17.888 -22.269 1.00 36.75 359 GLY A N 1
ATOM 2778 C CA . GLY A 1 359 ? -2.669 -18.141 -21.441 1.00 36.75 359 GLY A CA 1
ATOM 2779 C C . GLY A 1 359 ? -2.682 -19.620 -21.085 1.00 36.75 359 GLY A C 1
ATOM 2780 O O . GLY A 1 359 ? -3.080 -20.455 -21.894 1.00 36.75 359 GLY A O 1
ATOM 2781 N N . LYS A 1 360 ? -2.242 -19.954 -19.872 1.00 33.34 360 LYS A N 1
ATOM 2782 C CA . LYS A 1 360 ? -2.841 -21.090 -19.178 1.00 33.34 360 LYS A CA 1
ATOM 2783 C C . LYS A 1 360 ? -4.248 -20.640 -18.791 1.00 33.34 360 LYS A C 1
ATOM 2785 O O . LYS A 1 360 ? -4.392 -19.830 -17.879 1.00 33.34 360 LYS A O 1
ATOM 2790 N N . ASN A 1 361 ? -5.232 -21.093 -19.569 1.00 31.62 361 ASN A N 1
ATOM 2791 C CA . ASN A 1 361 ? -6.604 -21.250 -19.086 1.00 31.62 361 ASN A CA 1
ATOM 2792 C C . ASN A 1 361 ? -6.624 -22.163 -17.860 1.00 31.62 361 ASN A C 1
ATOM 2794 O O . ASN A 1 361 ? -5.801 -23.113 -17.835 1.00 31.62 361 ASN A O 1
#

Radius of gyration: 31.53 Å; Cα contacts (8 Å, |Δi|>4): 606; chains: 1; bounding box: 72×50×80 Å

Secondary structure (DSSP, 8-state):
-PPPPPP----EEEEE-S-HHHHHHHHHHHHTTT-EEEEESSHHHHHHHHHHS--SEEEEESS-SSS-HHHHHHHHHHSTTTTTS-EEEEE----HHHHHHHHHHT--EEEESSPPHHHHHHHHHHHHHHHHHHHHHHHHHHHHHHHHTTTS-HHHHHHHHTTS-TTSTT-PEEEEEEEEEEEEETHHHHHTTS-HHHHHHHHHHHHHHHHHHHHHTTPEEEEEETTEEEEEESSSS--TTHHHHHHHHHHHHHHHHHHHHHH-GGGTT-EEEEEEEEEEEEEEEEEETTEEEEEEESHHHHHHHHHHHTPPTT-EEE-HHHHHHHGGGEEEEE-PPEEPTT-S-EE--EEEEEE------

Nearest PDB structures (foldseek):
  3t6k-assembly2_B  TM=9.652E-01  e=2.617E-12  Chloroflexus aurantiacus J-10-fl
  6rh1-assembly1_C  TM=9.853E-01  e=8.461E-12  Thermotoga maritima
  3gt7-assembly1_A  TM=9.417E-01  e=7.863E-11  Syntrophus aciditrophicus SB
  4h60-assembly1_A  TM=9.544E-01  e=1.788E-10  Vibrio cholerae O395
  4hnr-assembly1_A  TM=9.529E-01  e=1.788E-10  Vibrio cholerae

Solvent-accessible surface area (backbone atoms only — not comparable to full-atom values): 19643 Å² total; per-residue (Å²): 136,86,78,76,85,72,74,81,38,78,52,34,35,34,39,29,36,60,50,68,70,58,45,53,52,53,43,54,57,43,44,76,63,42,32,41,70,46,80,26,60,31,35,66,52,40,52,58,44,48,77,77,49,78,50,59,29,34,39,33,31,44,79,38,72,102,35,32,30,63,58,41,41,44,54,37,54,70,37,86,91,43,46,76,50,43,32,38,34,37,35,78,69,89,53,65,69,61,55,53,53,38,46,76,49,62,41,73,46,77,44,59,59,82,75,52,66,69,58,52,53,52,52,53,53,51,50,45,54,52,47,54,51,50,55,51,51,49,52,51,51,52,54,50,48,62,56,44,52,75,81,35,59,63,72,57,46,50,50,62,73,62,63,78,56,91,79,59,66,70,53,63,43,83,40,62,30,26,25,38,27,38,34,55,35,64,49,77,62,47,66,80,75,48,57,72,68,59,54,50,54,52,49,49,62,48,45,71,59,44,53,58,42,38,54,77,50,67,33,34,76,53,49,74,62,88,76,25,45,35,33,30,17,31,48,99,62,69,54,100,54,25,54,50,34,52,53,50,32,53,54,49,38,53,50,50,51,56,50,48,29,73,76,34,74,91,42,57,82,50,33,46,11,23,4,34,19,50,35,68,26,40,37,32,39,50,74,53,101,90,49,73,44,62,41,76,41,55,65,28,51,57,50,5,45,54,36,16,75,71,27,52,68,75,33,38,25,29,31,62,60,37,49,60,74,41,44,89,38,46,44,70,43,81,52,76,68,42,78,45,88,96,53,100,53,72,44,59,37,28,37,60,77,50,70,56,82,81,72,80,125